Protein AF-C5BWZ6-F1 (afdb_monomer)

Nearest PDB structures (foldseek):
  3g6b-assembly1_B  TM=3.583E-01  e=4.563E+00  Thermotoga maritima
  7sqc-assembly1_1W  TM=2.787E-01  e=1.828E+00  Chlamydomonas reinhardtii
  7sqc-assembly1_1K  TM=3.677E-01  e=9.859E+00  Chlamydomonas reinhardtii

pLDDT: mean 76.61, std 8.56, range [47.41, 87.81]

Foldseek 3Di:
DDLVVLVVLLVLLVVLLVVLLVLAVVPQDCPDPVSVVVVVVVVVLVVVLVVLSCVVSVVSVVVSVVLDDLVVLLVVLVCLCVVPLVVLVVVLCCLVVPCLCVVVPDDDDVSVVVVVCSVVVNVVSCVCNPLPRVLLSVLSVLLSVLSVQLVVLLVVLSVQLSVQSNPDNHSVSNVVSSVVSVVSNVVSVVSSVVSNVVSVVSVVVSVVCCVVPDDPVVD

Sequence (219 aa):
MNIDAVIELIRNVEREIAAARQRVVDGIDLSSPTDIVGGMLIAEALDYLDTLVRQVIDWLEEISIAFGNPADIDRAANGWASGVGGPVSELRTLVESSDLLRGGNWTGEAAEAYGRLIPIQLDAIGDVIDPIALEIYDALSDAWLGVSVFQMGLVATLVALIAGIATSFTIAPLIAAVATAAVALTTAVITLQWELRNAAGTLGTLDAGVRDSWPQFAR

Solvent-accessible surface area (backbone atoms only — not comparable to full-atom values): 11740 Å² total; per-residue (Å²): 133,63,68,67,59,53,54,50,49,52,56,48,43,54,52,46,50,54,50,39,51,48,52,42,58,74,66,58,78,79,85,51,78,73,36,54,61,51,48,52,54,49,50,53,54,49,53,50,44,52,52,52,50,47,54,53,48,56,49,49,55,58,46,65,75,66,59,73,52,48,72,57,37,47,49,49,25,52,45,42,36,59,70,46,34,44,5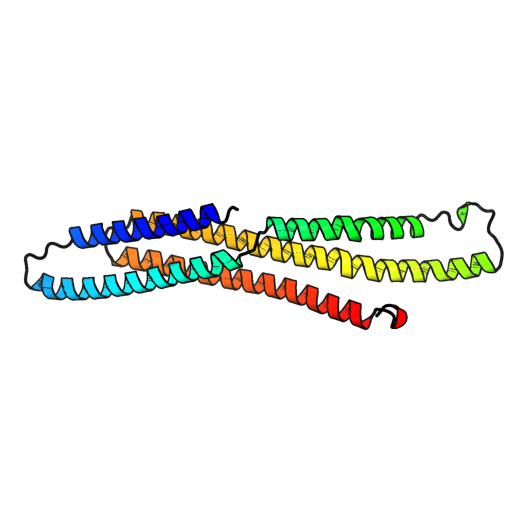8,52,50,49,49,50,45,52,62,71,68,41,57,84,68,67,76,71,74,73,70,60,72,68,46,55,55,48,59,67,45,48,62,56,52,51,49,55,48,46,68,44,45,58,55,56,29,47,48,50,30,50,26,31,48,45,35,26,49,28,49,46,53,35,52,53,51,49,52,53,41,52,54,51,35,45,55,40,37,73,73,32,78,50,67,69,58,37,49,51,34,53,52,50,37,53,52,54,52,51,52,39,48,53,51,29,53,51,34,44,48,50,22,50,48,54,51,50,52,46,53,52,48,52,65,71,70,50,57,79,89,80,107

Mean predicted aligned error: 11.05 Å

Structure (mmCIF, N/CA/C/O backbone):
data_AF-C5BWZ6-F1
#
_entry.id   AF-C5BWZ6-F1
#
loop_
_atom_site.group_PDB
_atom_site.id
_atom_site.type_symbol
_atom_site.label_atom_id
_atom_site.label_alt_id
_atom_site.label_comp_id
_atom_site.label_asym_id
_atom_site.label_entity_id
_atom_site.label_seq_id
_atom_site.pdbx_PDB_ins_code
_atom_site.Cartn_x
_atom_site.Cartn_y
_atom_site.Cartn_z
_atom_site.occupancy
_atom_site.B_iso_or_equiv
_atom_site.auth_seq_id
_atom_site.auth_comp_id
_atom_site.auth_asym_id
_atom_site.auth_atom_id
_atom_site.pdbx_PDB_model_num
ATOM 1 N N . MET A 1 1 ? -7.988 -2.872 -6.488 1.00 65.06 1 MET A N 1
ATOM 2 C CA . MET A 1 1 ? -7.327 -3.092 -7.794 1.00 65.06 1 MET A CA 1
ATOM 3 C C . MET A 1 1 ? -7.023 -4.579 -7.928 1.00 65.06 1 MET A C 1
ATOM 5 O O . MET A 1 1 ? -6.687 -5.170 -6.912 1.00 65.06 1 MET A O 1
ATOM 9 N N . ASN A 1 2 ? -7.211 -5.201 -9.099 1.00 73.81 2 ASN A N 1
ATOM 10 C CA . ASN A 1 2 ? -6.974 -6.644 -9.257 1.00 73.81 2 ASN A CA 1
ATOM 11 C C . ASN A 1 2 ? -5.469 -6.914 -9.461 1.00 73.81 2 ASN A C 1
ATOM 13 O O . ASN A 1 2 ? -4.857 -6.273 -10.315 1.00 73.81 2 ASN A O 1
ATOM 17 N N . ILE A 1 3 ? -4.896 -7.852 -8.699 1.00 73.44 3 ILE A N 1
ATOM 18 C CA . ILE A 1 3 ? -3.516 -8.348 -8.855 1.00 73.44 3 ILE A CA 1
ATOM 19 C C . ILE A 1 3 ? -3.242 -8.764 -10.305 1.00 73.44 3 ILE A C 1
ATOM 21 O O . ILE A 1 3 ? -2.174 -8.460 -10.833 1.00 73.44 3 ILE A O 1
ATOM 25 N N . ASP A 1 4 ? -4.233 -9.344 -10.984 1.00 80.56 4 ASP A N 1
ATOM 26 C CA . ASP A 1 4 ? -4.106 -9.750 -12.387 1.00 80.56 4 ASP A CA 1
ATOM 27 C C . ASP A 1 4 ? -3.727 -8.578 -13.306 1.00 80.56 4 ASP A C 1
ATOM 29 O O . ASP A 1 4 ? -2.912 -8.740 -14.211 1.00 80.56 4 ASP A O 1
ATOM 33 N N . ALA A 1 5 ? -4.259 -7.379 -13.043 1.00 82.19 5 ALA A N 1
ATOM 34 C CA . ALA A 1 5 ? -3.967 -6.189 -13.841 1.00 82.19 5 ALA A CA 1
ATOM 35 C C . ALA A 1 5 ? -2.532 -5.682 -13.621 1.00 82.19 5 ALA A C 1
ATOM 37 O O . ALA A 1 5 ? -1.898 -5.182 -14.548 1.00 82.19 5 ALA A O 1
ATOM 38 N N . VAL A 1 6 ? -1.999 -5.826 -12.402 1.00 76.62 6 VAL A N 1
ATOM 39 C CA . VAL A 1 6 ? -0.600 -5.486 -12.098 1.00 76.62 6 VAL A CA 1
ATOM 40 C C . VAL A 1 6 ? 0.338 -6.481 -12.773 1.00 76.62 6 VAL A C 1
ATOM 42 O O . VAL A 1 6 ? 1.296 -6.065 -13.417 1.00 76.62 6 VAL A O 1
ATOM 45 N N . ILE A 1 7 ? 0.031 -7.779 -12.703 1.00 81.38 7 ILE A N 1
ATOM 46 C CA . ILE A 1 7 ? 0.795 -8.828 -13.394 1.00 81.38 7 ILE A CA 1
ATOM 47 C C . ILE A 1 7 ? 0.780 -8.597 -14.910 1.00 81.38 7 ILE A C 1
ATOM 49 O O . ILE A 1 7 ? 1.807 -8.731 -15.574 1.00 81.38 7 ILE A O 1
ATOM 53 N N . GLU A 1 8 ? -0.364 -8.216 -15.476 1.00 86.81 8 GLU A N 1
ATOM 54 C CA . GLU A 1 8 ? -0.461 -7.868 -16.893 1.00 86.81 8 GLU A CA 1
ATOM 55 C C . GLU A 1 8 ? 0.408 -6.651 -17.246 1.00 86.81 8 GLU A C 1
ATOM 57 O O . GLU A 1 8 ? 1.122 -6.681 -18.248 1.00 86.81 8 GLU A O 1
ATOM 62 N N . LEU A 1 9 ? 0.425 -5.609 -16.406 1.00 84.00 9 LEU A N 1
ATOM 63 C CA . LEU A 1 9 ? 1.309 -4.454 -16.591 1.00 84.00 9 LEU A CA 1
ATOM 64 C C . LEU A 1 9 ? 2.793 -4.831 -16.515 1.00 84.00 9 LEU A C 1
ATOM 66 O O . LEU A 1 9 ? 3.564 -4.358 -17.347 1.00 84.00 9 LEU A O 1
ATOM 70 N N . ILE A 1 10 ? 3.190 -5.695 -15.578 1.00 81.38 10 ILE A N 1
ATOM 71 C CA . ILE A 1 10 ? 4.570 -6.199 -15.468 1.00 81.38 10 ILE A CA 1
ATOM 72 C C . ILE A 1 10 ? 4.971 -6.914 -16.763 1.00 81.38 10 ILE A C 1
ATOM 74 O O . ILE A 1 10 ? 5.983 -6.578 -17.376 1.00 81.38 10 ILE A O 1
ATOM 78 N N . ARG A 1 11 ? 4.119 -7.817 -17.259 1.00 86.19 11 ARG A N 1
ATOM 79 C CA . ARG A 1 11 ? 4.341 -8.510 -18.539 1.00 86.19 11 ARG A CA 1
ATOM 80 C C . ARG A 1 11 ? 4.377 -7.550 -19.730 1.00 86.19 11 ARG A C 1
ATOM 82 O O . ARG A 1 11 ? 5.049 -7.816 -20.725 1.00 86.19 11 ARG A O 1
ATOM 89 N N . ASN A 1 12 ? 3.642 -6.441 -19.679 1.00 86.38 12 ASN A N 1
ATOM 90 C CA . ASN A 1 12 ? 3.706 -5.406 -20.714 1.00 86.38 12 ASN A CA 1
ATOM 91 C C . ASN A 1 12 ? 5.046 -4.669 -20.678 1.00 86.38 12 ASN A C 1
ATOM 93 O O . ASN A 1 12 ? 5.643 -4.469 -21.733 1.00 86.38 12 ASN A O 1
ATOM 97 N N . VAL A 1 13 ? 5.537 -4.322 -19.485 1.00 81.56 13 VAL A N 1
ATOM 98 C CA . VAL A 1 13 ? 6.866 -3.724 -19.296 1.00 81.56 13 VAL A CA 1
ATOM 99 C C . VAL A 1 13 ? 7.948 -4.641 -19.868 1.00 81.56 13 VAL A C 1
ATOM 101 O O . VAL A 1 13 ? 8.751 -4.184 -20.676 1.00 81.56 13 VAL A O 1
ATOM 104 N N . GLU A 1 14 ? 7.928 -5.938 -19.547 1.00 83.50 14 GLU A N 1
ATOM 105 C CA . GLU A 1 14 ? 8.866 -6.925 -20.106 1.00 83.50 14 GLU A CA 1
ATOM 106 C C . GLU A 1 14 ? 8.878 -6.931 -21.637 1.00 83.50 14 GLU A C 1
ATOM 108 O O . GLU A 1 14 ? 9.939 -6.873 -22.266 1.00 83.50 14 GLU A O 1
ATOM 113 N N . ARG A 1 15 ? 7.688 -6.973 -22.249 1.00 87.69 15 ARG A N 1
ATOM 114 C CA . ARG A 1 15 ? 7.544 -6.980 -23.709 1.00 87.69 15 ARG A CA 1
ATOM 115 C C . ARG A 1 15 ? 8.085 -5.705 -24.346 1.00 87.69 15 ARG A C 1
ATOM 117 O O . ARG A 1 15 ? 8.783 -5.785 -25.356 1.00 87.69 15 ARG A O 1
ATOM 124 N N . GLU A 1 16 ? 7.793 -4.547 -23.766 1.00 84.06 16 GLU A N 1
ATOM 125 C CA . GLU A 1 16 ? 8.255 -3.256 -24.282 1.00 84.06 16 GLU A CA 1
ATOM 126 C C . GLU A 1 16 ? 9.767 -3.084 -24.144 1.00 84.06 16 GLU A C 1
ATOM 128 O O . GLU A 1 16 ? 10.414 -2.574 -25.059 1.00 84.06 16 GLU A O 1
ATOM 133 N N . ILE A 1 17 ? 10.359 -3.572 -23.052 1.00 77.62 17 ILE A N 1
ATOM 134 C CA . ILE A 1 17 ? 11.815 -3.575 -22.870 1.00 77.62 17 ILE A CA 1
ATOM 135 C C . ILE A 1 17 ? 12.475 -4.479 -23.908 1.00 77.62 17 ILE A C 1
ATOM 137 O O . ILE A 1 17 ? 13.429 -4.059 -24.563 1.00 77.62 17 ILE A O 1
ATOM 141 N N . ALA A 1 18 ? 11.950 -5.689 -24.114 1.00 83.44 18 ALA A N 1
ATOM 142 C CA . ALA A 1 18 ? 12.461 -6.599 -25.134 1.00 83.44 18 ALA A CA 1
ATOM 143 C C . ALA A 1 18 ? 12.370 -5.980 -26.543 1.00 83.44 18 ALA A C 1
ATOM 145 O O . ALA A 1 18 ? 13.319 -6.066 -27.326 1.00 83.44 18 ALA A O 1
ATOM 146 N N . ALA A 1 19 ? 11.267 -5.291 -26.850 1.00 83.56 19 ALA A N 1
ATOM 147 C CA . ALA A 1 19 ? 11.096 -4.578 -28.112 1.00 83.56 19 ALA A CA 1
ATOM 148 C C . ALA A 1 19 ? 12.049 -3.376 -28.245 1.00 83.56 19 ALA A C 1
ATOM 150 O O . ALA A 1 19 ? 12.607 -3.144 -29.317 1.00 83.56 19 ALA A O 1
ATOM 151 N N . ALA A 1 20 ? 12.262 -2.601 -27.179 1.00 76.38 20 ALA A N 1
ATOM 152 C CA . ALA A 1 20 ? 13.216 -1.492 -27.167 1.00 76.38 20 ALA A CA 1
ATOM 153 C C . ALA A 1 20 ? 14.659 -1.976 -27.344 1.00 76.38 20 ALA A C 1
ATOM 155 O O . ALA A 1 20 ? 15.412 -1.387 -28.117 1.00 76.38 20 ALA A O 1
ATOM 156 N N . ARG A 1 21 ? 15.022 -3.096 -26.711 1.00 75.88 21 ARG A N 1
ATOM 157 C CA . ARG A 1 21 ? 16.306 -3.772 -26.916 1.00 75.88 21 ARG A CA 1
ATOM 158 C C . ARG A 1 21 ? 16.499 -4.154 -28.377 1.00 75.88 21 ARG A C 1
ATOM 160 O O . ARG A 1 21 ? 17.541 -3.842 -28.942 1.00 75.88 21 ARG A O 1
ATOM 167 N N . GLN A 1 22 ? 15.498 -4.774 -29.002 1.00 82.00 22 GLN A N 1
ATOM 168 C CA . GLN A 1 22 ? 15.590 -5.147 -30.414 1.00 82.00 22 GLN A CA 1
ATOM 169 C C . GLN A 1 22 ? 15.765 -3.915 -31.313 1.00 82.00 22 GLN A C 1
ATOM 171 O O . GLN A 1 22 ? 16.641 -3.915 -32.167 1.00 82.00 22 GLN A O 1
ATOM 176 N N . ARG A 1 23 ? 15.022 -2.829 -31.055 1.00 78.69 23 ARG A N 1
ATOM 177 C CA . ARG A 1 23 ? 15.174 -1.552 -31.778 1.00 78.69 23 ARG A CA 1
ATOM 178 C C . ARG A 1 23 ? 16.585 -0.975 -31.666 1.00 78.69 23 ARG A C 1
ATOM 180 O O . ARG A 1 23 ? 17.115 -0.468 -32.649 1.00 78.69 23 ARG A O 1
ATOM 187 N N . VAL A 1 24 ? 17.185 -1.047 -30.480 1.00 71.25 24 VAL A N 1
ATOM 188 C CA . VAL A 1 24 ? 18.572 -0.623 -30.261 1.00 71.25 24 VAL A CA 1
ATOM 189 C C . VAL A 1 24 ? 19.532 -1.502 -31.054 1.00 71.25 24 VAL A C 1
ATOM 191 O O . VAL A 1 24 ? 20.397 -0.964 -31.731 1.00 71.25 24 VAL A O 1
ATOM 194 N N . VAL A 1 25 ? 19.385 -2.828 -30.983 1.00 75.62 25 VAL A N 1
ATOM 195 C CA . VAL A 1 25 ? 20.267 -3.776 -31.681 1.00 75.62 25 VAL A CA 1
ATOM 196 C C . VAL A 1 25 ? 20.181 -3.596 -33.197 1.00 75.62 25 VAL A C 1
ATOM 198 O O . VAL A 1 25 ? 21.214 -3.500 -33.852 1.00 75.62 25 VAL A O 1
ATOM 201 N N . ASP A 1 26 ? 18.971 -3.482 -33.743 1.00 78.31 26 ASP A N 1
ATOM 202 C CA . ASP A 1 26 ? 18.735 -3.290 -35.179 1.00 78.31 26 ASP A CA 1
ATOM 203 C C . ASP A 1 26 ? 19.241 -1.926 -35.682 1.00 78.31 26 ASP A C 1
ATOM 205 O O . ASP A 1 26 ? 19.548 -1.770 -36.863 1.00 78.31 26 ASP A O 1
ATOM 209 N N . GLY A 1 27 ? 19.331 -0.929 -34.795 1.00 69.81 27 GLY A N 1
ATOM 210 C CA . GLY A 1 27 ? 19.842 0.406 -35.107 1.00 69.81 27 GLY A CA 1
ATOM 211 C C . GLY A 1 27 ? 21.370 0.509 -35.176 1.00 69.81 27 GLY A C 1
ATOM 212 O O . GLY A 1 27 ? 21.878 1.567 -35.550 1.00 69.81 27 GLY A O 1
ATOM 213 N N . ILE A 1 28 ? 22.110 -0.544 -34.812 1.00 68.25 28 ILE A N 1
ATOM 214 C CA . ILE A 1 28 ? 23.578 -0.551 -34.823 1.00 68.25 28 ILE A CA 1
ATOM 215 C C . ILE A 1 28 ? 24.064 -1.101 -36.165 1.00 68.25 28 ILE A C 1
ATOM 217 O O . ILE A 1 28 ? 23.997 -2.301 -36.427 1.00 68.25 28 ILE A O 1
ATOM 221 N N . ASP A 1 29 ? 24.604 -0.224 -37.007 1.00 64.25 29 ASP A N 1
ATOM 222 C CA . ASP A 1 29 ? 25.283 -0.610 -38.245 1.00 64.25 29 ASP A CA 1
ATOM 223 C C . ASP A 1 29 ? 26.757 -0.943 -37.939 1.00 64.25 29 ASP A C 1
ATOM 225 O O . ASP A 1 29 ? 27.562 -0.055 -37.672 1.00 64.25 29 ASP A O 1
ATOM 229 N N . LEU A 1 30 ? 27.108 -2.235 -37.910 1.00 59.66 30 LEU A N 1
ATOM 230 C CA . LEU A 1 30 ? 28.444 -2.746 -37.547 1.00 59.66 30 LEU A CA 1
ATOM 231 C C . LEU A 1 30 ? 29.408 -2.790 -38.750 1.00 59.66 30 LEU A C 1
ATOM 233 O O . LEU A 1 30 ? 30.046 -3.815 -39.008 1.00 59.66 30 LEU A O 1
ATOM 237 N N . SER A 1 31 ? 29.499 -1.714 -39.531 1.00 62.50 31 SER A N 1
ATOM 238 C CA . SER A 1 31 ? 30.267 -1.709 -40.786 1.00 62.50 31 SER A CA 1
ATOM 239 C C . SER A 1 31 ? 31.705 -1.170 -40.671 1.00 62.50 31 SER A C 1
ATOM 241 O O . SER A 1 31 ? 32.470 -1.286 -41.633 1.00 62.50 31 SER A O 1
ATOM 243 N N . SER A 1 32 ? 32.136 -0.652 -39.512 1.00 52.16 32 SER A N 1
ATOM 244 C CA . SER A 1 32 ? 33.474 -0.075 -39.294 1.00 52.16 32 SER A CA 1
ATOM 245 C C . SER A 1 32 ? 34.198 -0.566 -38.017 1.00 52.16 32 SER A C 1
ATOM 247 O O . SER A 1 32 ? 33.572 -0.990 -37.048 1.00 52.16 32 SER A O 1
ATOM 249 N N . PRO A 1 33 ? 35.545 -0.480 -37.943 1.00 50.38 33 PRO A N 1
ATOM 250 C CA . PRO A 1 33 ? 36.321 -0.883 -36.758 1.00 50.38 33 PRO A CA 1
ATOM 251 C C . PRO A 1 33 ? 36.041 -0.060 -35.490 1.00 50.38 33 PRO A C 1
ATOM 253 O O . PRO A 1 33 ? 36.196 -0.570 -34.381 1.00 50.38 33 PRO A O 1
ATOM 256 N N . THR A 1 34 ? 35.619 1.201 -35.629 1.00 54.81 34 THR A N 1
ATOM 257 C CA . THR A 1 34 ? 35.119 2.022 -34.512 1.00 54.81 34 THR A CA 1
ATOM 258 C C . THR A 1 34 ? 33.825 1.458 -33.917 1.00 54.81 34 THR A C 1
ATOM 260 O O . THR A 1 34 ? 33.576 1.645 -32.725 1.00 54.81 34 THR A O 1
ATOM 263 N N . ASP A 1 35 ? 33.081 0.657 -34.685 1.00 58.16 35 ASP A N 1
ATOM 264 C CA . ASP A 1 35 ? 31.870 -0.029 -34.228 1.00 58.16 35 ASP A CA 1
ATOM 265 C C . ASP A 1 35 ? 32.182 -1.279 -33.396 1.00 58.16 35 ASP A C 1
ATOM 267 O O . ASP A 1 35 ? 31.308 -1.771 -32.693 1.00 58.16 35 ASP A O 1
ATOM 271 N N . ILE A 1 36 ? 33.432 -1.768 -33.379 1.00 57.69 36 ILE A N 1
ATOM 272 C CA . ILE A 1 36 ? 33.849 -2.87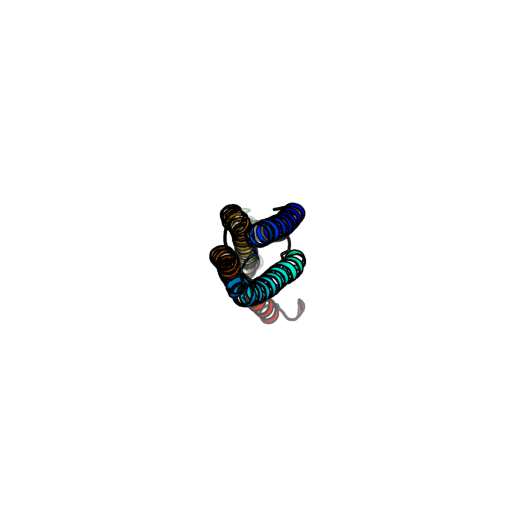3 -32.494 1.00 57.69 36 ILE A CA 1
ATOM 273 C C . ILE A 1 36 ? 33.919 -2.390 -31.039 1.00 57.69 36 ILE A C 1
ATOM 275 O O . ILE A 1 36 ? 33.391 -3.040 -30.138 1.00 57.69 36 ILE A O 1
ATOM 279 N N . VAL A 1 37 ? 34.538 -1.226 -30.801 1.00 60.22 37 VAL A N 1
ATOM 280 C CA . VAL A 1 37 ? 34.590 -0.610 -29.462 1.00 60.22 37 VAL A CA 1
ATOM 281 C C . VAL A 1 37 ? 33.202 -0.103 -29.056 1.00 60.22 37 VAL A C 1
ATOM 283 O O . VAL A 1 37 ? 32.788 -0.306 -27.916 1.00 60.22 37 VAL A O 1
ATOM 286 N N . GLY A 1 38 ? 32.452 0.484 -29.998 1.00 64.62 38 GLY A N 1
ATOM 287 C CA . GLY A 1 38 ? 31.052 0.861 -29.786 1.00 64.62 38 GLY A CA 1
ATOM 288 C C . GLY A 1 38 ? 30.165 -0.337 -29.434 1.00 64.62 38 GLY A C 1
ATOM 289 O O . GLY A 1 38 ? 29.409 -0.278 -28.470 1.00 64.62 38 GLY A O 1
ATOM 290 N N . GLY A 1 39 ? 30.316 -1.456 -30.142 1.00 66.88 39 GLY A N 1
ATOM 291 C CA . GLY A 1 39 ? 29.583 -2.695 -29.892 1.00 66.88 39 GLY A CA 1
ATOM 292 C C . GLY A 1 39 ? 29.876 -3.301 -28.519 1.00 66.88 39 GLY A C 1
ATOM 293 O O . GLY A 1 39 ? 28.960 -3.805 -27.875 1.00 66.88 39 GLY A O 1
ATOM 294 N N . MET A 1 40 ? 31.116 -3.195 -28.028 1.00 71.12 40 MET A N 1
ATOM 295 C CA . MET A 1 40 ? 31.488 -3.675 -26.692 1.00 71.12 40 MET A CA 1
ATOM 296 C C . MET A 1 40 ? 30.837 -2.839 -25.577 1.00 71.12 40 MET A C 1
ATOM 298 O O . MET A 1 40 ? 30.263 -3.405 -24.650 1.00 71.12 40 MET A O 1
ATOM 302 N N . LEU A 1 41 ? 30.843 -1.507 -25.706 1.00 71.94 41 LEU A N 1
ATOM 303 C CA . LEU A 1 41 ? 30.165 -0.605 -24.761 1.00 71.94 41 LEU A CA 1
ATOM 304 C C . LEU A 1 41 ? 28.642 -0.775 -24.787 1.00 71.94 41 LEU A C 1
ATOM 306 O O . LEU A 1 41 ? 27.983 -0.694 -23.754 1.00 71.94 41 LEU A O 1
ATOM 310 N N . ILE A 1 42 ? 28.072 -1.024 -25.966 1.00 71.94 42 ILE A N 1
ATOM 311 C CA . ILE A 1 42 ? 26.642 -1.298 -26.113 1.00 71.94 42 ILE A CA 1
ATOM 312 C C . ILE A 1 42 ? 26.278 -2.634 -25.465 1.00 71.94 42 ILE A C 1
ATOM 314 O O . ILE A 1 42 ? 25.272 -2.703 -24.765 1.00 71.94 42 ILE A O 1
ATOM 318 N N . ALA A 1 43 ? 27.091 -3.675 -25.646 1.00 75.75 43 ALA A N 1
ATOM 319 C CA . ALA A 1 43 ? 26.869 -4.960 -24.993 1.00 75.75 43 ALA A CA 1
ATOM 320 C C . ALA A 1 43 ? 26.882 -4.828 -23.461 1.00 75.75 43 ALA A C 1
ATOM 322 O O . ALA A 1 43 ? 25.979 -5.341 -22.808 1.00 75.75 43 ALA A O 1
ATOM 323 N N . GLU A 1 44 ? 27.841 -4.087 -22.899 1.00 80.62 44 GLU A N 1
ATOM 324 C CA . GLU A 1 44 ? 27.907 -3.816 -21.456 1.00 80.62 44 GLU A CA 1
ATOM 325 C C . GLU A 1 44 ? 26.696 -3.007 -20.964 1.00 80.62 44 GLU A C 1
ATOM 327 O O . GLU A 1 44 ? 26.094 -3.329 -19.941 1.00 80.62 44 GLU A O 1
ATOM 332 N N . ALA A 1 45 ? 26.272 -1.992 -21.720 1.00 71.75 45 ALA A N 1
ATOM 333 C CA . ALA A 1 45 ? 25.102 -1.194 -21.368 1.00 71.75 45 ALA A CA 1
ATOM 334 C C . ALA A 1 45 ? 23.785 -1.991 -21.452 1.00 71.75 45 ALA A C 1
ATOM 336 O O . ALA A 1 45 ? 22.878 -1.767 -20.650 1.00 71.75 45 ALA A O 1
ATOM 337 N N . LEU A 1 46 ? 23.677 -2.927 -22.400 1.00 76.25 46 LEU A N 1
ATOM 338 C CA . LEU A 1 46 ? 22.542 -3.844 -22.508 1.00 76.25 46 LEU A CA 1
ATOM 339 C C . LEU A 1 46 ? 22.534 -4.881 -21.379 1.00 76.25 46 LEU A C 1
ATOM 341 O O . LEU A 1 46 ? 21.467 -5.169 -20.852 1.00 76.25 46 LEU A O 1
ATOM 345 N N . ASP A 1 47 ? 23.694 -5.395 -20.968 1.00 83.06 47 ASP A N 1
ATOM 346 C CA . ASP A 1 47 ? 23.804 -6.317 -19.829 1.00 83.06 47 ASP A CA 1
ATOM 347 C C . ASP A 1 47 ? 23.437 -5.629 -18.502 1.00 83.06 47 ASP A C 1
ATOM 349 O O . ASP A 1 47 ? 22.691 -6.166 -17.675 1.00 83.06 47 ASP A O 1
ATOM 353 N N . TYR A 1 48 ? 23.876 -4.378 -18.332 1.00 77.44 48 TYR A N 1
ATOM 354 C CA . TYR A 1 48 ? 23.469 -3.544 -17.204 1.00 77.44 48 TYR A CA 1
ATOM 355 C C . TYR A 1 48 ? 21.958 -3.281 -17.198 1.00 77.44 48 TYR A C 1
ATOM 357 O O . TYR A 1 48 ? 21.310 -3.397 -16.155 1.00 77.44 48 TYR A O 1
ATOM 365 N N . LEU A 1 49 ? 21.378 -2.967 -18.361 1.00 75.75 49 LEU A N 1
ATOM 366 C CA . LEU A 1 49 ? 19.936 -2.800 -18.507 1.00 75.75 49 LEU A CA 1
ATOM 367 C C . LEU A 1 49 ? 19.188 -4.092 -18.152 1.00 75.75 49 LEU A C 1
ATOM 369 O O . LEU A 1 49 ? 18.252 -4.037 -17.360 1.00 75.75 49 LEU A O 1
ATOM 373 N N . ASP A 1 50 ? 19.609 -5.242 -18.682 1.00 80.06 50 ASP A N 1
ATOM 374 C CA . ASP A 1 50 ? 18.992 -6.540 -18.389 1.00 80.06 50 ASP A CA 1
ATOM 375 C C . ASP A 1 50 ? 19.040 -6.845 -16.885 1.00 80.06 50 ASP A C 1
ATOM 377 O O . ASP A 1 50 ? 18.060 -7.324 -16.311 1.00 80.06 50 ASP A O 1
ATOM 381 N N . THR A 1 51 ? 20.148 -6.505 -16.225 1.00 83.00 51 THR A N 1
ATOM 382 C CA . THR A 1 51 ? 20.296 -6.644 -14.772 1.00 83.00 51 THR A CA 1
ATOM 383 C C . THR A 1 51 ? 19.301 -5.766 -14.013 1.00 83.00 51 THR A C 1
ATOM 385 O O . THR A 1 51 ? 18.614 -6.259 -13.119 1.00 83.00 51 THR A O 1
ATOM 388 N N . LEU A 1 52 ? 19.182 -4.482 -14.369 1.00 75.38 52 LEU A N 1
ATOM 389 C CA . LEU A 1 52 ? 18.231 -3.568 -13.727 1.00 75.38 52 LEU A CA 1
ATOM 390 C C . LEU A 1 52 ? 16.783 -4.010 -13.926 1.00 75.38 52 LEU A C 1
ATOM 392 O O . LEU A 1 52 ? 15.982 -3.967 -12.996 1.00 75.38 52 LEU A O 1
ATOM 396 N N . VAL A 1 53 ? 16.449 -4.435 -15.139 1.00 76.19 53 VAL A N 1
ATOM 397 C CA . VAL A 1 53 ? 15.095 -4.847 -15.499 1.00 76.19 53 VAL A CA 1
ATOM 398 C C . VAL A 1 53 ? 14.694 -6.094 -14.729 1.00 76.19 53 VAL A C 1
ATOM 400 O O . VAL A 1 53 ? 13.619 -6.108 -14.138 1.00 76.19 53 VAL A O 1
ATOM 403 N N . ARG A 1 54 ? 15.579 -7.094 -14.653 1.00 82.69 54 ARG A N 1
ATOM 404 C CA . ARG A 1 54 ? 15.355 -8.285 -13.825 1.00 82.69 54 ARG A CA 1
ATOM 405 C C . ARG A 1 54 ? 15.179 -7.926 -12.360 1.00 82.69 54 ARG A C 1
ATOM 407 O O . ARG A 1 54 ? 14.205 -8.353 -11.769 1.00 82.69 54 ARG A O 1
ATOM 414 N N . GLN A 1 55 ? 16.046 -7.081 -11.800 1.00 80.00 55 GLN A N 1
ATOM 415 C CA . GLN A 1 55 ? 15.908 -6.651 -10.405 1.00 80.00 55 GLN A CA 1
ATOM 416 C C . GLN A 1 55 ? 14.560 -5.979 -10.136 1.00 80.00 55 GLN A C 1
ATOM 418 O O . GLN A 1 55 ? 13.938 -6.255 -9.116 1.00 80.00 55 GLN A O 1
ATOM 423 N N . VAL A 1 56 ? 14.096 -5.113 -11.042 1.00 73.56 56 VAL A N 1
ATOM 424 C CA . VAL A 1 56 ? 12.786 -4.466 -10.909 1.00 73.56 56 VAL A CA 1
ATOM 425 C C . VAL A 1 56 ? 11.658 -5.491 -11.028 1.00 73.56 56 VAL A C 1
ATOM 427 O O . VAL A 1 56 ? 10.733 -5.437 -10.229 1.00 73.56 56 VAL A O 1
ATOM 430 N N . ILE A 1 57 ? 11.718 -6.422 -11.982 1.00 77.75 57 ILE A N 1
ATOM 431 C CA . ILE A 1 57 ? 10.678 -7.445 -12.171 1.00 77.75 57 ILE A CA 1
ATOM 432 C C . ILE A 1 57 ? 10.632 -8.413 -10.992 1.00 77.75 57 ILE A C 1
ATOM 434 O O . ILE A 1 57 ? 9.564 -8.578 -10.419 1.00 77.75 57 ILE A O 1
ATOM 438 N N . ASP A 1 58 ? 11.765 -8.987 -10.591 1.00 83.12 58 ASP A N 1
ATOM 439 C CA . ASP A 1 58 ? 11.859 -9.921 -9.463 1.00 83.12 58 ASP A CA 1
ATOM 440 C C . ASP A 1 58 ? 11.295 -9.273 -8.191 1.00 83.12 58 ASP A C 1
ATOM 442 O O . ASP A 1 58 ? 10.507 -9.868 -7.456 1.00 83.12 58 ASP A O 1
ATOM 446 N N . TRP A 1 59 ? 11.639 -8.003 -7.969 1.00 79.69 59 TRP A N 1
ATOM 447 C CA . TRP A 1 59 ? 11.103 -7.212 -6.869 1.00 79.69 59 TRP A CA 1
ATOM 448 C C . TRP A 1 59 ? 9.595 -6.968 -7.005 1.00 79.69 59 TRP A C 1
ATOM 450 O O . TRP A 1 59 ? 8.855 -7.082 -6.030 1.00 79.69 59 TRP A O 1
ATOM 460 N N . LEU A 1 60 ? 9.105 -6.649 -8.205 1.00 74.62 60 LEU A N 1
ATOM 461 C CA . LEU A 1 60 ? 7.676 -6.469 -8.452 1.00 74.62 60 LEU A CA 1
ATOM 462 C C . LEU A 1 60 ? 6.896 -7.765 -8.224 1.00 74.62 60 LEU A C 1
ATOM 464 O O . LEU A 1 60 ? 5.809 -7.709 -7.655 1.00 74.62 60 LEU A O 1
ATOM 468 N N . GLU A 1 61 ? 7.439 -8.912 -8.625 1.00 78.50 61 GLU A N 1
ATOM 469 C CA . GLU A 1 61 ? 6.853 -10.225 -8.373 1.00 78.50 61 GLU A CA 1
ATOM 470 C C . GLU A 1 61 ? 6.816 -10.535 -6.874 1.00 78.50 61 GLU A C 1
ATOM 472 O O . GLU A 1 61 ? 5.751 -10.884 -6.357 1.00 78.50 61 GLU A O 1
ATOM 477 N N . GLU A 1 62 ? 7.924 -10.321 -6.158 1.00 77.50 62 GLU A N 1
ATOM 478 C CA . GLU A 1 62 ? 8.010 -10.529 -4.709 1.00 77.50 62 GLU A CA 1
ATOM 479 C C . GLU A 1 62 ? 6.966 -9.692 -3.962 1.00 77.50 62 GLU A C 1
ATOM 481 O O . GLU A 1 62 ? 6.203 -10.215 -3.142 1.00 77.50 62 GLU A O 1
ATOM 486 N N . ILE A 1 63 ? 6.867 -8.397 -4.277 1.00 71.38 63 ILE A N 1
ATOM 487 C CA . ILE A 1 63 ? 5.918 -7.530 -3.579 1.00 71.38 63 ILE A CA 1
ATOM 488 C C . ILE A 1 63 ? 4.480 -7.745 -4.082 1.00 71.38 63 ILE A C 1
ATOM 490 O O . ILE A 1 63 ? 3.543 -7.608 -3.296 1.00 71.38 63 ILE A O 1
ATOM 494 N N . SER A 1 64 ? 4.264 -8.182 -5.333 1.00 69.44 64 SER A N 1
ATOM 495 C CA . SER A 1 64 ? 2.916 -8.476 -5.855 1.00 69.44 64 SER A CA 1
ATOM 496 C C . SER A 1 64 ? 2.143 -9.484 -5.002 1.00 69.44 64 SER A C 1
ATOM 498 O O . SER A 1 64 ? 0.933 -9.349 -4.819 1.00 69.44 64 SER A O 1
ATOM 500 N N . ILE A 1 65 ? 2.862 -10.444 -4.419 1.00 68.25 65 ILE A N 1
ATOM 501 C CA . ILE A 1 65 ? 2.324 -11.473 -3.527 1.00 68.25 65 ILE A CA 1
ATOM 502 C C . ILE A 1 65 ? 2.054 -10.901 -2.123 1.00 68.25 65 ILE A C 1
ATOM 504 O O . ILE A 1 65 ? 1.145 -11.353 -1.427 1.00 68.25 65 ILE A O 1
ATOM 5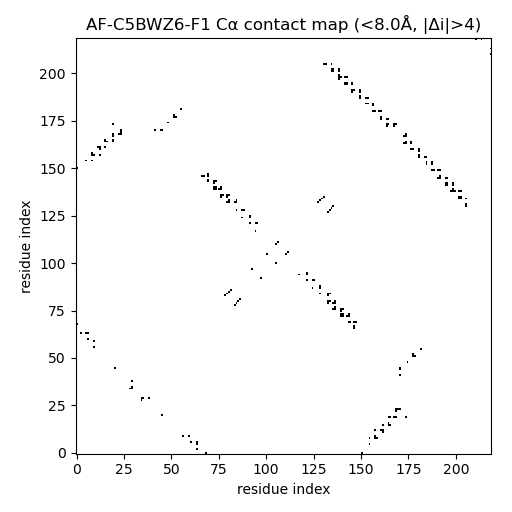08 N N . ALA A 1 66 ? 2.812 -9.883 -1.713 1.00 66.56 66 ALA A N 1
ATOM 509 C CA . ALA A 1 66 ? 2.764 -9.290 -0.381 1.00 66.56 66 ALA A CA 1
ATOM 510 C C . ALA A 1 66 ? 1.785 -8.107 -0.238 1.00 66.56 66 ALA A C 1
ATOM 512 O O . ALA A 1 66 ? 1.524 -7.688 0.889 1.00 66.56 66 ALA A O 1
ATOM 513 N N . PHE A 1 67 ? 1.222 -7.564 -1.330 1.00 66.75 67 PHE A N 1
ATOM 514 C CA . PHE A 1 67 ? 0.434 -6.317 -1.289 1.00 66.75 67 PHE A CA 1
ATOM 515 C C . PHE A 1 67 ? -0.842 -6.354 -0.453 1.00 66.75 67 PHE A C 1
ATOM 517 O O . PHE A 1 67 ? -1.422 -5.298 -0.186 1.00 66.75 67 PHE A O 1
ATOM 524 N N . GLY A 1 68 ? -1.298 -7.542 -0.055 1.00 68.50 68 GLY A N 1
ATOM 525 C CA . GLY A 1 68 ? -2.624 -7.703 0.514 1.00 68.50 68 GLY A CA 1
ATOM 526 C C . GLY A 1 68 ? -3.695 -7.147 -0.429 1.00 68.50 68 GLY A C 1
ATOM 527 O O . GLY A 1 68 ? -3.460 -6.815 -1.594 1.00 68.50 68 GLY A O 1
ATOM 528 N N . ASN A 1 69 ? -4.912 -7.040 0.076 1.00 78.00 69 ASN A N 1
ATOM 529 C CA . ASN A 1 69 ? -6.019 -6.489 -0.683 1.00 78.00 69 ASN A CA 1
ATOM 530 C C . ASN A 1 69 ? -6.620 -5.343 0.129 1.00 78.00 69 ASN A C 1
ATOM 532 O O . ASN A 1 69 ? -7.174 -5.607 1.199 1.00 78.00 69 ASN A O 1
ATOM 536 N N . PRO A 1 70 ? -6.558 -4.086 -0.352 1.00 78.50 70 PRO A N 1
ATOM 537 C CA . PRO A 1 70 ? -7.176 -2.973 0.355 1.00 78.50 70 PRO A CA 1
ATOM 538 C C . PRO A 1 70 ? -8.654 -3.248 0.651 1.00 78.50 70 PRO A C 1
ATOM 540 O O . PRO A 1 70 ? -9.136 -2.907 1.719 1.00 78.50 70 PRO A O 1
ATOM 543 N N . ALA A 1 71 ? -9.371 -3.953 -0.229 1.00 80.06 71 ALA A N 1
ATOM 544 C CA . ALA A 1 71 ? -10.768 -4.295 0.025 1.00 80.06 71 ALA A CA 1
ATOM 545 C C . ALA A 1 71 ? -10.959 -5.286 1.188 1.00 80.06 71 ALA A C 1
ATOM 547 O O . ALA A 1 71 ? -12.044 -5.337 1.758 1.00 80.06 71 ALA A O 1
ATOM 548 N N . ASP A 1 72 ? -9.959 -6.110 1.516 1.00 83.81 72 ASP A N 1
ATOM 549 C CA . ASP A 1 72 ? -9.986 -6.953 2.718 1.00 83.81 72 ASP A CA 1
ATOM 550 C C . ASP A 1 72 ? -9.701 -6.121 3.980 1.00 83.81 72 ASP A C 1
ATOM 552 O O . ASP A 1 72 ? -10.387 -6.307 4.982 1.00 83.81 72 ASP A O 1
ATOM 556 N N . ILE A 1 73 ? -8.765 -5.162 3.918 1.00 83.12 73 ILE A N 1
ATOM 557 C CA . ILE A 1 73 ? -8.459 -4.246 5.035 1.00 83.12 73 ILE A CA 1
ATOM 558 C C . ILE A 1 73 ? -9.660 -3.343 5.340 1.00 83.12 73 ILE A C 1
ATOM 560 O O . ILE A 1 73 ? -10.075 -3.245 6.489 1.00 83.12 73 ILE A O 1
ATOM 564 N N . ASP A 1 74 ? -10.275 -2.755 4.314 1.00 83.50 74 ASP A N 1
ATOM 565 C CA . ASP A 1 74 ? -11.482 -1.933 4.448 1.00 83.50 74 ASP A CA 1
ATOM 566 C C . ASP A 1 74 ? -12.664 -2.749 4.991 1.00 83.50 74 ASP A C 1
ATOM 568 O O . ASP A 1 74 ? -13.371 -2.313 5.898 1.00 83.50 74 ASP A O 1
ATOM 572 N N . ARG A 1 75 ? -12.853 -3.991 4.518 1.00 86.00 75 ARG A N 1
ATOM 573 C CA . ARG A 1 75 ? -13.859 -4.895 5.101 1.00 86.00 75 ARG A CA 1
ATOM 574 C C . ARG A 1 75 ? -13.580 -5.203 6.567 1.00 86.00 75 ARG A C 1
ATOM 576 O O . ARG A 1 75 ? -14.529 -5.274 7.342 1.00 86.00 75 ARG A O 1
ATOM 583 N N . ALA A 1 76 ? -12.319 -5.382 6.954 1.00 84.44 76 ALA A N 1
ATOM 584 C CA . ALA A 1 76 ? -11.949 -5.584 8.349 1.00 84.44 76 ALA A CA 1
ATOM 585 C C . ALA A 1 76 ? -12.222 -4.326 9.192 1.00 84.44 76 ALA A C 1
ATOM 587 O O . ALA A 1 76 ? -12.825 -4.446 10.257 1.00 84.44 76 ALA A O 1
ATOM 588 N N . ALA A 1 77 ? -11.866 -3.136 8.695 1.00 80.31 77 ALA A N 1
ATOM 589 C CA . ALA A 1 77 ? -12.124 -1.854 9.354 1.00 80.31 77 ALA A CA 1
ATOM 590 C C . ALA A 1 77 ? -13.626 -1.629 9.574 1.00 80.31 77 ALA A C 1
ATOM 592 O O . ALA A 1 77 ? -14.079 -1.417 10.699 1.00 80.31 77 ALA A O 1
ATOM 593 N N . ASN A 1 78 ? -14.419 -1.779 8.512 1.00 83.50 78 ASN A N 1
ATOM 594 C CA . ASN A 1 78 ? -15.874 -1.659 8.568 1.00 83.50 78 ASN A CA 1
ATOM 595 C C . ASN A 1 78 ? -16.507 -2.748 9.445 1.00 83.50 78 ASN A C 1
ATOM 597 O O . ASN A 1 78 ? -17.487 -2.492 10.147 1.00 83.50 78 ASN A O 1
ATOM 601 N N . GLY A 1 79 ? -15.951 -3.962 9.439 1.00 85.31 79 GLY A N 1
ATOM 602 C CA . GLY A 1 79 ? -16.377 -5.056 10.309 1.00 85.31 79 GLY A CA 1
ATOM 603 C C . GLY A 1 79 ? -16.166 -4.740 11.790 1.00 85.31 79 GLY A C 1
ATOM 604 O O . GLY A 1 79 ? -17.060 -4.990 12.593 1.00 85.31 79 GLY A O 1
ATOM 605 N N . TRP A 1 80 ? -15.039 -4.125 12.150 1.00 80.56 80 TRP A N 1
ATOM 606 C CA . TRP A 1 80 ? -14.782 -3.647 13.511 1.00 80.56 80 TRP A CA 1
ATOM 607 C C . TRP A 1 80 ? -15.708 -2.499 13.910 1.00 80.56 80 TRP A C 1
ATOM 609 O O . TRP A 1 80 ? -16.345 -2.558 14.965 1.00 80.56 80 TRP A O 1
ATOM 619 N N . ALA A 1 81 ? -15.850 -1.492 13.049 1.00 81.62 81 ALA A N 1
ATOM 620 C CA . ALA A 1 81 ? -16.722 -0.354 13.316 1.00 81.62 81 ALA A CA 1
ATOM 621 C C . ALA A 1 81 ? -18.187 -0.787 13.500 1.00 81.62 81 ALA A C 1
ATOM 623 O O . ALA A 1 81 ? -18.841 -0.376 14.454 1.00 81.62 81 ALA A O 1
ATOM 624 N N . SER A 1 82 ? -18.701 -1.657 12.627 1.00 85.25 82 SER A N 1
ATOM 625 C CA . SER A 1 82 ? -20.098 -2.111 12.687 1.00 85.25 82 SER A CA 1
ATOM 626 C C . SER A 1 82 ? -20.349 -3.224 13.706 1.00 85.25 82 SER A C 1
ATOM 628 O O . SER A 1 82 ? -21.411 -3.250 14.319 1.00 85.25 82 SER A O 1
ATOM 630 N N . GLY A 1 83 ? -19.401 -4.142 13.896 1.00 84.75 83 GLY A N 1
ATOM 631 C CA . GLY A 1 83 ? -19.552 -5.301 14.777 1.00 84.75 83 GLY A CA 1
ATOM 632 C C . GLY A 1 83 ? -19.219 -5.020 16.240 1.00 84.75 83 GLY A C 1
ATOM 633 O O . GLY A 1 83 ? -19.745 -5.698 17.118 1.00 84.75 83 GLY A O 1
ATOM 634 N N . VAL A 1 84 ? -18.368 -4.026 16.507 1.00 83.62 84 VAL A N 1
ATOM 635 C CA . VAL A 1 84 ? -17.939 -3.658 17.864 1.00 83.62 84 VAL A CA 1
ATOM 636 C C . VAL A 1 84 ? -18.298 -2.208 18.162 1.00 83.62 84 VAL A C 1
ATOM 638 O O . VAL A 1 84 ? -19.030 -1.955 19.114 1.00 83.62 84 VAL A O 1
ATOM 641 N N . GLY A 1 85 ? -17.867 -1.257 17.328 1.00 81.12 85 GLY A N 1
ATOM 642 C CA . GLY A 1 85 ? -18.113 0.170 17.572 1.00 81.12 85 GLY A CA 1
ATOM 643 C C . GLY A 1 85 ? -19.600 0.518 17.702 1.00 81.12 85 GLY A C 1
ATOM 644 O O . GLY A 1 85 ? -20.005 1.152 18.675 1.00 81.12 85 GLY A O 1
ATOM 645 N N . GLY A 1 86 ? -20.425 0.038 16.767 1.00 83.56 86 GLY A N 1
ATOM 646 C CA . GLY A 1 86 ? -21.876 0.239 16.762 1.00 83.56 86 GLY A CA 1
ATOM 647 C C . GLY A 1 86 ? -22.560 -0.291 18.028 1.00 83.56 86 GLY A C 1
ATOM 648 O O . GLY A 1 86 ? -23.105 0.509 18.787 1.00 83.56 86 GLY A O 1
ATOM 649 N N . PRO A 1 87 ? -22.496 -1.606 18.315 1.00 87.81 87 PRO A N 1
ATOM 650 C CA . PRO A 1 87 ? -23.130 -2.188 19.496 1.00 87.81 87 PRO A CA 1
ATOM 651 C C . PRO A 1 87 ? -22.667 -1.573 20.819 1.00 87.81 87 PRO A C 1
ATOM 653 O O . PRO A 1 87 ? -23.480 -1.390 21.724 1.00 87.81 87 PRO A O 1
ATOM 656 N N . VAL A 1 88 ? -21.381 -1.228 20.954 1.00 81.44 88 VAL A N 1
ATOM 657 C CA . VAL A 1 88 ? -20.870 -0.622 22.192 1.00 81.44 88 VAL A CA 1
ATOM 658 C C . VAL A 1 88 ? -21.334 0.839 22.320 1.00 81.44 88 VAL A C 1
ATOM 660 O O . VAL A 1 88 ? -21.720 1.261 23.410 1.00 81.44 88 VAL A O 1
ATOM 663 N N . SER A 1 89 ? -21.407 1.596 21.220 1.00 81.81 89 SER A N 1
ATOM 664 C CA . SER A 1 89 ? -22.004 2.942 21.202 1.00 81.81 89 SER A CA 1
ATOM 665 C C . SER A 1 89 ? -23.506 2.921 21.520 1.00 81.81 89 SER A C 1
ATOM 667 O O . SER A 1 89 ? -23.994 3.754 22.290 1.00 81.81 89 SER A O 1
ATOM 669 N N . GLU A 1 90 ? -24.242 1.931 21.008 1.00 85.50 90 GLU A N 1
ATOM 670 C CA . GLU A 1 90 ? -25.648 1.703 21.358 1.00 85.50 90 GLU A CA 1
ATOM 671 C C . GLU A 1 90 ? -25.810 1.349 22.840 1.00 85.50 90 GLU A C 1
ATOM 673 O O . GLU A 1 90 ? -26.701 1.882 23.495 1.00 85.50 90 GLU A O 1
ATOM 678 N N . LEU A 1 91 ? -24.928 0.512 23.399 1.00 83.44 91 LEU A N 1
ATOM 679 C CA . LEU A 1 91 ? -24.881 0.204 24.833 1.00 83.44 91 LEU A CA 1
ATOM 680 C C . LEU A 1 91 ? -24.623 1.454 25.676 1.00 83.44 91 LEU A C 1
ATOM 682 O O . LEU A 1 91 ? -25.347 1.689 26.641 1.00 83.44 91 LEU A O 1
ATOM 686 N N . ARG A 1 92 ? -23.641 2.282 25.302 1.00 82.25 92 ARG A N 1
ATOM 687 C CA . ARG A 1 92 ? -23.389 3.570 25.963 1.00 82.25 92 ARG A CA 1
ATOM 688 C C . ARG A 1 92 ? -24.625 4.450 25.912 1.00 82.25 92 ARG A C 1
ATOM 690 O O . ARG A 1 92 ? -25.050 4.947 26.946 1.00 82.25 92 ARG A O 1
ATOM 697 N N . THR A 1 93 ? -25.234 4.576 24.735 1.00 82.31 93 THR A N 1
ATOM 698 C CA . THR A 1 93 ? -26.465 5.346 24.558 1.00 82.31 93 THR A CA 1
ATOM 699 C C . THR A 1 93 ? -27.578 4.781 25.426 1.00 82.31 93 THR A C 1
ATOM 701 O O . THR A 1 93 ? -28.244 5.556 26.080 1.00 82.31 93 THR A O 1
ATOM 704 N N . LEU A 1 94 ? -27.755 3.462 25.518 1.00 82.19 94 LEU A N 1
ATOM 705 C CA . LEU A 1 94 ? -28.758 2.833 26.380 1.00 82.19 94 LEU A CA 1
ATOM 706 C C . LEU A 1 94 ? -28.512 3.096 27.866 1.00 82.19 94 LEU A C 1
ATOM 708 O O . LEU A 1 94 ? -29.481 3.237 28.603 1.00 82.19 94 LEU A O 1
ATOM 712 N N . VAL A 1 95 ? -27.253 3.159 28.310 1.00 76.69 95 VAL A N 1
ATOM 713 C CA . VAL A 1 95 ? -26.884 3.474 29.700 1.00 76.69 95 VAL A CA 1
ATOM 714 C C . VAL A 1 95 ? -27.004 4.981 29.979 1.00 76.69 95 VAL A C 1
ATOM 716 O O . VAL A 1 95 ? -27.494 5.357 31.040 1.00 76.69 95 VAL A O 1
ATOM 719 N N . GLU A 1 96 ? -26.644 5.858 29.038 1.00 76.25 96 GLU A N 1
ATOM 720 C CA . GLU A 1 96 ? -26.789 7.322 29.150 1.00 76.25 96 GLU A CA 1
ATOM 721 C C . GLU A 1 96 ? -28.252 7.770 29.032 1.00 76.25 96 GLU A C 1
ATOM 723 O O . GLU A 1 96 ? -28.751 8.547 29.845 1.00 76.25 96 GLU A O 1
ATOM 728 N N . SER A 1 97 ? -28.954 7.252 28.023 1.00 63.12 97 SER A N 1
ATOM 729 C CA . SER A 1 97 ? -30.387 7.430 27.784 1.00 63.12 97 SER A CA 1
ATOM 730 C C . SER A 1 97 ? -31.220 6.610 28.743 1.00 63.12 97 SER A C 1
ATOM 732 O O . SER A 1 97 ? -32.448 6.639 28.634 1.00 63.12 97 SER A O 1
ATOM 734 N N . SER A 1 98 ? -30.583 5.833 29.621 1.00 54.28 98 SER A N 1
ATOM 735 C CA . SER A 1 98 ? -31.311 5.060 30.585 1.00 54.28 98 SER A CA 1
ATOM 736 C C . SER A 1 98 ? -32.153 6.010 31.420 1.00 54.28 98 SER A C 1
ATOM 738 O O . SER A 1 98 ? -31.744 6.691 32.360 1.00 54.28 98 SER A O 1
ATOM 740 N N . ASP A 1 99 ? -33.428 5.940 31.111 1.00 51.97 99 ASP A N 1
ATOM 741 C CA . ASP A 1 99 ? -34.538 6.191 31.988 1.00 51.97 99 ASP A CA 1
ATOM 742 C C . ASP A 1 99 ? -34.479 5.293 33.266 1.00 51.97 99 ASP A C 1
ATOM 744 O O . ASP A 1 99 ? -35.517 5.014 33.865 1.00 51.97 99 ASP A O 1
ATOM 748 N N . LEU A 1 100 ? -33.292 4.854 33.735 1.00 50.88 100 LEU A N 1
ATOM 749 C CA . LEU A 1 100 ? -33.037 4.015 34.920 1.00 50.88 100 LEU A CA 1
ATOM 750 C C . LEU A 1 100 ? -33.457 4.697 36.233 1.00 50.88 100 LEU A C 1
ATOM 752 O O . LEU A 1 100 ? -33.673 4.020 37.234 1.00 50.88 100 LEU A O 1
ATOM 756 N N . LEU A 1 101 ? -33.662 6.017 36.223 1.00 51.50 101 LEU A N 1
ATOM 757 C CA . LEU A 1 101 ? -34.337 6.755 37.303 1.00 51.50 101 LEU A CA 1
ATOM 758 C C . LEU A 1 101 ? -35.782 7.163 36.955 1.00 51.50 101 LEU A C 1
ATOM 760 O O . LEU A 1 101 ? -36.525 7.652 37.804 1.00 51.50 101 LEU A O 1
ATOM 764 N N . ARG A 1 102 ? -36.206 7.004 35.702 1.00 47.41 102 ARG A N 1
ATOM 765 C CA . ARG A 1 102 ? -37.307 7.782 35.108 1.00 47.41 102 ARG A CA 1
ATOM 766 C C . ARG A 1 102 ? -38.634 7.051 35.006 1.00 47.41 102 ARG A C 1
ATOM 768 O O . ARG A 1 102 ? -39.658 7.691 34.798 1.00 47.41 102 ARG A O 1
ATOM 775 N N . GLY A 1 103 ? -38.654 5.755 35.306 1.00 53.03 103 GLY A N 1
ATOM 776 C CA . GLY A 1 103 ? -39.898 5.092 35.687 1.00 53.03 103 GLY A CA 1
ATOM 777 C C . GLY A 1 103 ? -40.483 5.605 37.012 1.00 53.03 103 GLY A C 1
ATOM 778 O O . GLY A 1 103 ? -41.574 5.173 37.364 1.00 53.03 103 GLY A O 1
ATOM 779 N N . GLY A 1 104 ? -39.770 6.450 37.780 1.00 61.03 104 GLY A N 1
ATOM 780 C CA . GLY A 1 104 ? -40.224 7.076 39.038 1.00 61.03 104 GLY A CA 1
ATOM 781 C C . GLY A 1 104 ? -40.509 6.116 40.205 1.00 61.03 104 GLY A C 1
ATOM 782 O O . GLY A 1 104 ? -40.643 6.548 41.346 1.00 61.03 104 GLY A O 1
ATOM 783 N N . ASN A 1 105 ? -40.577 4.814 39.928 1.00 71.31 105 ASN A N 1
ATOM 784 C CA . ASN A 1 105 ? -41.054 3.783 40.845 1.00 71.31 105 ASN A CA 1
ATOM 785 C C . ASN A 1 105 ? -39.919 3.051 41.575 1.00 71.31 105 ASN A C 1
ATOM 787 O O . ASN A 1 105 ? -40.182 2.360 42.556 1.00 71.31 105 ASN A O 1
ATOM 791 N N . TRP A 1 106 ? -38.669 3.184 41.116 1.00 80.50 106 TRP A N 1
ATOM 792 C CA . TRP A 1 106 ? -37.510 2.601 41.790 1.00 80.50 106 TRP A CA 1
ATOM 793 C C . TRP A 1 106 ? -36.826 3.655 42.659 1.00 80.50 106 TRP A C 1
ATOM 795 O O . TRP A 1 106 ? -36.198 4.584 42.160 1.00 80.50 106 TRP A O 1
ATOM 805 N N . THR A 1 107 ? -37.006 3.530 43.973 1.00 83.44 107 THR A N 1
ATOM 806 C CA . THR A 1 107 ? -36.469 4.449 44.984 1.00 83.44 107 THR A CA 1
ATOM 807 C C . THR A 1 107 ? -35.847 3.664 46.144 1.00 83.44 107 THR A C 1
ATOM 809 O O . THR A 1 107 ? -35.972 2.440 46.222 1.00 83.44 107 THR A O 1
ATOM 812 N N . GLY A 1 108 ? -35.158 4.365 47.047 1.00 87.69 108 GLY A N 1
ATOM 813 C CA . GLY A 1 108 ? -34.506 3.783 48.222 1.00 87.69 108 GLY A CA 1
ATOM 814 C C . GLY A 1 108 ? -33.005 3.539 48.043 1.00 87.69 108 GLY A C 1
ATOM 815 O O . GLY A 1 108 ? -32.423 3.821 46.998 1.00 87.69 108 GLY A O 1
ATOM 816 N N . GLU A 1 109 ? -32.377 3.000 49.088 1.00 87.44 109 GLU A N 1
ATOM 817 C CA . GLU A 1 109 ? -30.916 2.884 49.218 1.00 87.44 109 GLU A CA 1
ATOM 818 C C . GLU A 1 109 ? -30.263 2.054 48.096 1.00 87.44 109 GLU A C 1
ATOM 820 O O . GLU A 1 109 ? -29.163 2.363 47.644 1.00 87.44 109 GLU A O 1
ATOM 825 N N . ALA A 1 110 ? -30.968 1.043 47.576 1.00 80.56 110 ALA A N 1
ATOM 826 C CA . ALA A 1 110 ? -30.495 0.229 46.455 1.00 80.56 110 ALA A CA 1
ATOM 827 C C . ALA A 1 110 ? -30.447 1.007 45.126 1.00 80.56 110 ALA A C 1
ATOM 829 O O . ALA A 1 110 ? -29.498 0.844 44.360 1.00 80.56 110 ALA A O 1
ATOM 830 N N . ALA A 1 111 ? -31.436 1.871 44.865 1.00 81.69 111 ALA A N 1
ATOM 831 C CA . ALA A 1 111 ? -31.456 2.718 43.671 1.00 81.69 111 ALA A CA 1
ATOM 832 C C . ALA A 1 111 ? -30.330 3.764 43.722 1.00 81.69 111 ALA A C 1
ATOM 834 O O . ALA A 1 111 ? -29.659 4.017 42.726 1.00 81.69 111 ALA A O 1
ATOM 835 N N . GLU A 1 112 ? -30.059 4.316 44.907 1.00 82.00 112 GLU A N 1
ATOM 836 C CA . GLU A 1 112 ? -28.970 5.271 45.131 1.00 82.00 112 GLU A CA 1
ATOM 837 C C . GLU A 1 112 ? -27.581 4.609 45.055 1.00 82.00 112 GLU A C 1
ATOM 839 O O . GLU A 1 112 ? -26.639 5.169 44.491 1.00 82.00 112 GLU A O 1
ATOM 844 N N . ALA A 1 113 ? -27.433 3.386 45.575 1.00 84.62 113 ALA A N 1
ATOM 845 C CA . ALA A 1 113 ? -26.219 2.589 45.398 1.00 84.62 113 ALA A CA 1
ATOM 846 C C . ALA A 1 113 ? -25.951 2.283 43.917 1.00 84.62 113 ALA A C 1
ATOM 848 O O . ALA A 1 113 ? -24.818 2.430 43.466 1.00 84.62 113 ALA A O 1
ATOM 849 N N . TYR A 1 114 ? -26.986 1.930 43.152 1.00 81.44 114 TYR A N 1
ATOM 850 C CA . TYR A 1 114 ? -26.854 1.686 41.719 1.00 81.44 114 TYR A CA 1
ATOM 851 C C . TYR A 1 114 ? -26.547 2.965 40.929 1.00 81.44 114 TYR A C 1
ATOM 853 O O . TYR A 1 114 ? -25.646 2.965 40.096 1.00 81.44 114 TYR A O 1
ATOM 861 N N . GLY A 1 115 ? -27.208 4.084 41.245 1.00 79.75 115 GLY A N 1
ATOM 862 C CA . GLY A 1 115 ? -26.939 5.382 40.617 1.00 79.75 115 GLY A CA 1
ATOM 863 C C . GLY A 1 115 ? -25.488 5.849 40.776 1.00 79.75 115 GLY A C 1
ATOM 864 O O . GLY A 1 115 ? -24.956 6.502 39.884 1.00 79.75 115 GLY A O 1
ATOM 865 N N . ARG A 1 116 ? -24.810 5.453 41.862 1.00 84.62 116 ARG A N 1
ATOM 866 C CA . ARG A 1 116 ? -23.371 5.706 42.063 1.00 84.62 116 ARG A CA 1
ATOM 867 C C . ARG A 1 116 ? -22.459 4.844 41.183 1.00 84.62 116 ARG A C 1
ATOM 869 O O . ARG A 1 116 ? -21.321 5.237 40.951 1.00 84.62 116 ARG A O 1
ATOM 876 N N . LEU A 1 117 ? -22.935 3.696 40.700 1.00 83.06 117 LEU A N 1
ATOM 877 C CA . LEU A 1 117 ? -22.174 2.798 39.824 1.00 83.06 117 LEU A CA 1
ATOM 878 C C . LEU A 1 117 ? -22.307 3.165 38.340 1.00 83.06 117 LEU A C 1
ATOM 880 O O . LEU A 1 117 ? -21.387 2.877 37.581 1.00 83.06 117 LEU A O 1
ATOM 884 N N . ILE A 1 118 ? -23.400 3.820 37.929 1.00 83.69 118 ILE A N 1
ATOM 885 C CA . ILE A 1 118 ? -23.639 4.195 36.522 1.00 83.69 118 ILE A CA 1
ATOM 886 C C . ILE A 1 118 ? -22.493 5.040 35.934 1.00 83.69 118 ILE A C 1
ATOM 888 O O . ILE A 1 118 ? -22.018 4.678 34.861 1.00 83.69 118 ILE A O 1
ATOM 892 N N . PRO A 1 119 ? -21.982 6.104 36.591 1.00 83.62 119 PRO A N 1
ATOM 893 C CA . PRO A 1 119 ? -20.861 6.870 36.049 1.00 83.62 119 PRO A CA 1
ATOM 894 C C . PRO A 1 119 ? -19.611 6.014 35.841 1.00 83.62 119 PRO A C 1
ATOM 896 O O . PRO A 1 119 ? -18.962 6.159 34.821 1.00 83.62 119 PRO A O 1
ATOM 899 N N . ILE A 1 120 ? -19.320 5.080 36.754 1.00 83.94 120 ILE A N 1
ATOM 900 C CA . ILE A 1 120 ? -18.174 4.161 36.640 1.00 83.94 120 ILE A CA 1
ATOM 901 C C . ILE A 1 120 ? -18.361 3.213 35.448 1.00 83.94 120 ILE A C 1
ATOM 903 O O . ILE A 1 120 ? -17.407 2.905 34.744 1.00 83.94 120 ILE A O 1
ATOM 907 N N . GLN A 1 121 ? -19.590 2.752 35.205 1.00 81.44 121 GLN A N 1
ATOM 908 C CA . GLN A 1 121 ? -19.910 1.918 34.044 1.00 81.44 121 GLN A CA 1
ATOM 909 C C . GLN A 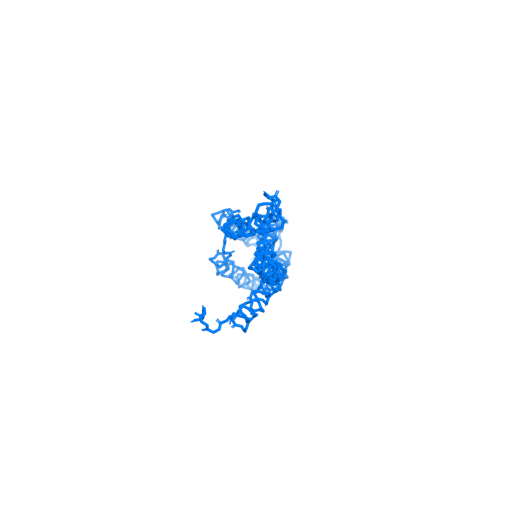1 121 ? -19.814 2.701 32.733 1.00 81.44 121 GLN A C 1
ATOM 911 O O . GLN A 1 121 ? -19.315 2.163 31.753 1.00 81.44 121 GLN A O 1
ATOM 916 N N . LEU A 1 122 ? -20.265 3.956 32.712 1.00 82.19 122 LEU A N 1
ATOM 917 C CA . LEU A 1 122 ? -20.136 4.834 31.550 1.00 82.19 122 LEU A CA 1
ATOM 918 C C . LEU A 1 122 ? -18.677 5.174 31.249 1.00 82.19 122 LEU A C 1
ATOM 920 O O . LEU A 1 122 ? -18.300 5.160 30.083 1.00 82.19 122 LEU A O 1
ATOM 924 N N . ASP A 1 123 ? -17.873 5.416 32.284 1.00 82.56 123 ASP A N 1
ATOM 925 C CA . ASP A 1 123 ? -16.430 5.650 32.169 1.00 82.56 123 ASP A CA 1
ATOM 926 C C . ASP A 1 123 ? -15.743 4.406 31.591 1.00 82.56 123 ASP A C 1
ATOM 928 O O . ASP A 1 123 ? -15.100 4.479 30.553 1.00 82.56 123 ASP A O 1
ATOM 932 N N . ALA A 1 124 ? -16.030 3.224 32.149 1.00 80.38 124 ALA A N 1
ATOM 933 C CA . ALA A 1 124 ? -15.495 1.961 31.645 1.00 80.38 124 ALA A CA 1
ATOM 934 C C . ALA A 1 124 ? -15.940 1.635 30.205 1.00 80.38 124 ALA A C 1
ATOM 936 O O . ALA A 1 124 ? -15.181 1.041 29.444 1.00 80.38 124 ALA A O 1
ATOM 937 N N . ILE A 1 125 ? -17.169 1.994 29.815 1.00 79.81 125 ILE A N 1
ATOM 938 C CA . ILE A 1 125 ? -17.635 1.849 28.428 1.00 79.81 125 ILE A CA 1
ATOM 939 C C . ILE A 1 125 ? -16.925 2.866 27.521 1.00 79.81 125 ILE A C 1
ATOM 941 O O . ILE A 1 125 ? -16.536 2.505 26.414 1.00 79.81 125 ILE A O 1
ATOM 945 N N . GLY A 1 126 ? -16.721 4.105 27.975 1.00 77.25 126 GLY A N 1
ATOM 946 C CA . GLY A 1 126 ? -15.952 5.128 27.260 1.00 77.25 126 GLY A CA 1
ATOM 947 C C . GLY A 1 126 ? -14.503 4.704 27.013 1.00 77.25 126 GLY A C 1
ATOM 948 O O . GLY A 1 126 ? -14.046 4.748 25.874 1.00 77.25 126 GLY A O 1
ATOM 949 N N . ASP A 1 127 ? -13.848 4.163 28.040 1.00 76.31 127 ASP A N 1
ATOM 950 C CA . ASP A 1 127 ? -12.486 3.616 27.990 1.00 76.31 127 ASP A CA 1
ATOM 951 C C . ASP A 1 127 ? -12.343 2.416 27.039 1.00 76.31 127 ASP A C 1
ATOM 953 O O . ASP A 1 127 ? -11.240 2.065 26.630 1.00 76.31 127 ASP A O 1
ATOM 957 N N . VAL A 1 128 ? -13.447 1.758 26.680 1.00 71.19 128 VAL A N 1
ATOM 958 C CA . VAL A 1 128 ? -13.463 0.667 25.696 1.00 71.19 128 VAL A CA 1
ATOM 959 C C . VAL A 1 128 ? -13.792 1.192 24.299 1.00 71.19 128 VAL A C 1
ATOM 961 O O . VAL A 1 128 ? -13.166 0.764 23.333 1.00 71.19 128 VAL A O 1
ATOM 964 N N . ILE A 1 129 ? -14.760 2.104 24.164 1.00 72.12 129 ILE A N 1
ATOM 965 C CA . ILE A 1 129 ? -15.189 2.633 22.859 1.00 72.12 129 ILE A CA 1
ATOM 966 C C . ILE A 1 129 ? -14.078 3.450 22.215 1.00 72.12 129 ILE A C 1
ATOM 968 O O . ILE A 1 129 ? -13.722 3.186 21.065 1.00 72.12 129 ILE A O 1
ATOM 972 N N . ASP A 1 130 ? -13.567 4.442 22.941 1.00 69.81 130 ASP A N 1
ATOM 973 C CA . ASP A 1 130 ? -12.737 5.480 22.341 1.00 69.81 130 ASP A CA 1
ATOM 974 C C . ASP A 1 130 ? -11.360 4.930 21.926 1.00 69.81 130 ASP A C 1
ATOM 976 O O . ASP A 1 130 ? -10.971 5.161 20.783 1.00 69.81 130 ASP A O 1
ATOM 980 N N . PRO A 1 131 ? -10.659 4.114 22.738 1.00 67.44 131 PRO A N 1
ATOM 981 C CA . PRO A 1 131 ? -9.394 3.527 22.313 1.00 67.44 131 PRO A CA 1
ATOM 982 C C . PRO A 1 131 ? -9.617 2.352 21.360 1.00 67.44 131 PRO A C 1
ATOM 984 O O . PRO A 1 131 ? -9.034 2.285 20.291 1.00 67.44 131 PRO A O 1
ATOM 987 N N . ILE A 1 132 ? -10.485 1.394 21.693 1.00 70.12 132 ILE A N 1
ATOM 988 C CA . ILE A 1 132 ? -10.465 0.105 20.986 1.00 70.12 132 ILE A CA 1
ATOM 989 C C . ILE A 1 132 ? -11.218 0.179 19.661 1.00 70.12 132 ILE A C 1
ATOM 991 O O . ILE A 1 132 ? -10.739 -0.349 18.664 1.00 70.12 132 ILE A O 1
ATOM 995 N N . ALA A 1 133 ? -12.393 0.806 19.607 1.00 73.50 133 ALA A N 1
ATOM 996 C CA . ALA A 1 133 ? -13.174 0.802 18.372 1.00 73.50 133 ALA A CA 1
ATOM 997 C C . ALA A 1 133 ? -12.667 1.842 17.364 1.00 73.50 133 ALA A C 1
ATOM 999 O O . ALA A 1 133 ? -12.563 1.528 16.176 1.00 73.50 133 ALA A O 1
ATOM 1000 N N . LEU A 1 134 ? -12.346 3.056 17.827 1.00 76.19 134 LEU A N 1
ATOM 1001 C CA . LEU A 1 134 ? -11.905 4.137 16.945 1.00 76.19 134 LEU A CA 1
ATOM 1002 C C . LEU A 1 134 ? -10.436 3.995 16.553 1.00 76.19 134 LEU A C 1
ATOM 1004 O O . LEU A 1 134 ? -10.147 4.076 15.366 1.00 76.19 134 LEU A O 1
ATOM 1008 N N . GLU A 1 135 ? -9.516 3.687 17.473 1.00 80.12 135 GLU A N 1
ATOM 1009 C CA . GLU A 1 135 ? -8.099 3.588 17.091 1.00 80.12 135 GLU A CA 1
ATOM 1010 C C . GLU A 1 135 ? -7.802 2.339 16.241 1.00 80.12 135 GLU A C 1
ATOM 1012 O O . GLU A 1 135 ? -6.936 2.393 15.370 1.00 80.12 135 GLU A O 1
ATOM 1017 N N . ILE A 1 136 ? -8.531 1.222 16.420 1.00 80.75 136 ILE A N 1
ATOM 1018 C CA . ILE A 1 136 ? -8.430 0.072 15.497 1.00 80.75 136 ILE A CA 1
ATOM 1019 C C . ILE A 1 136 ? -8.957 0.459 14.115 1.00 80.75 136 ILE A C 1
ATOM 1021 O O . ILE A 1 136 ? -8.342 0.106 13.107 1.00 80.75 136 ILE A O 1
ATOM 1025 N N . TYR A 1 137 ? -10.087 1.169 14.052 1.00 81.69 137 TYR A N 1
ATOM 1026 C CA . TYR A 1 137 ? -10.627 1.653 12.786 1.00 81.69 137 TYR A CA 1
ATOM 1027 C C . TYR A 1 137 ? -9.646 2.606 12.094 1.00 81.69 137 TYR A C 1
ATOM 1029 O O . TYR A 1 137 ? -9.337 2.392 10.923 1.00 81.69 137 TYR A O 1
ATOM 1037 N N . ASP A 1 138 ? -9.107 3.589 12.813 1.00 81.75 138 ASP A N 1
ATOM 1038 C CA . ASP A 1 138 ? -8.152 4.564 12.284 1.00 81.75 138 ASP A CA 1
ATOM 1039 C C . ASP A 1 138 ? -6.862 3.873 11.826 1.00 81.75 138 ASP A C 1
ATOM 1041 O O . ASP A 1 138 ? -6.426 4.084 10.698 1.00 81.75 138 ASP A O 1
ATOM 1045 N N . ALA A 1 139 ? -6.310 2.943 12.614 1.00 82.25 139 ALA A N 1
ATOM 1046 C CA . ALA A 1 139 ? -5.129 2.173 12.218 1.00 82.25 139 ALA A CA 1
ATOM 1047 C C . ALA A 1 139 ? -5.370 1.323 10.957 1.00 82.25 139 ALA A C 1
ATOM 1049 O O . ALA A 1 139 ? -4.500 1.231 10.086 1.00 82.25 139 ALA A O 1
ATOM 1050 N N . LEU A 1 140 ? -6.545 0.696 10.833 1.00 83.62 140 LEU A N 1
ATOM 1051 C CA . LEU A 1 140 ? -6.910 -0.065 9.635 1.00 83.62 140 LEU A CA 1
ATOM 1052 C C . LEU A 1 140 ? -7.188 0.853 8.436 1.00 83.62 140 LEU A C 1
ATOM 1054 O O . LEU A 1 140 ? -6.853 0.487 7.310 1.00 83.62 140 LEU A O 1
ATOM 1058 N N . SER A 1 141 ? -7.753 2.039 8.663 1.00 83.50 141 SER A N 1
ATOM 1059 C CA . SER A 1 141 ? -7.984 3.065 7.643 1.00 83.50 141 SER A CA 1
ATOM 1060 C C . SER A 1 141 ? -6.665 3.637 7.113 1.00 83.50 141 SER A C 1
ATOM 1062 O O . SER A 1 141 ? -6.485 3.747 5.899 1.00 83.50 141 SER A O 1
ATOM 1064 N N . ASP A 1 142 ? -5.702 3.918 7.989 1.00 81.75 142 ASP A N 1
ATOM 1065 C CA . ASP A 1 142 ? -4.360 4.372 7.615 1.00 81.75 142 ASP A CA 1
ATOM 1066 C C . ASP A 1 142 ? -3.611 3.287 6.831 1.00 81.75 142 ASP A C 1
ATOM 1068 O O . ASP A 1 142 ? -3.045 3.552 5.766 1.00 81.75 142 ASP A O 1
ATOM 1072 N N . ALA A 1 143 ? -3.684 2.028 7.283 1.00 81.12 143 ALA A N 1
ATOM 1073 C CA . ALA A 1 143 ? -3.133 0.895 6.542 1.00 81.12 143 ALA A CA 1
ATOM 1074 C C . ALA A 1 143 ? -3.793 0.741 5.161 1.00 81.12 143 ALA A C 1
ATOM 1076 O O . ALA A 1 143 ? -3.108 0.522 4.158 1.00 81.12 143 ALA A O 1
ATOM 1077 N N . TRP A 1 144 ? -5.118 0.886 5.086 1.00 86.06 144 TRP A N 1
ATOM 1078 C CA . TRP A 1 144 ? -5.865 0.852 3.831 1.00 86.06 144 TRP A CA 1
ATOM 1079 C C . TRP A 1 144 ? -5.425 1.958 2.869 1.00 86.06 144 TRP A C 1
ATOM 1081 O O . TRP A 1 144 ? -5.185 1.686 1.686 1.00 86.06 144 TRP A O 1
ATOM 1091 N N . LEU A 1 145 ? -5.293 3.191 3.362 1.00 80.31 145 LEU A N 1
ATOM 1092 C CA . LEU A 1 145 ? -4.874 4.340 2.568 1.00 80.31 145 LEU A CA 1
ATOM 1093 C C . LEU A 1 145 ? -3.438 4.157 2.079 1.00 80.31 145 LEU A C 1
ATOM 1095 O O . LEU A 1 145 ? -3.183 4.330 0.887 1.00 80.31 145 LEU A O 1
ATOM 1099 N N . GLY A 1 146 ? -2.527 3.727 2.954 1.00 78.50 146 GLY A 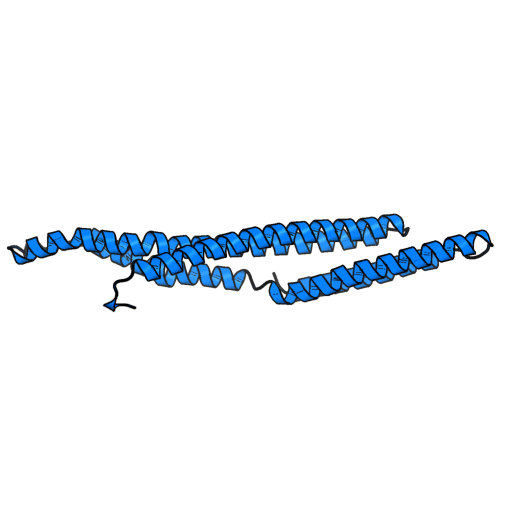N 1
ATOM 1100 C CA . GLY A 1 146 ? -1.135 3.449 2.610 1.00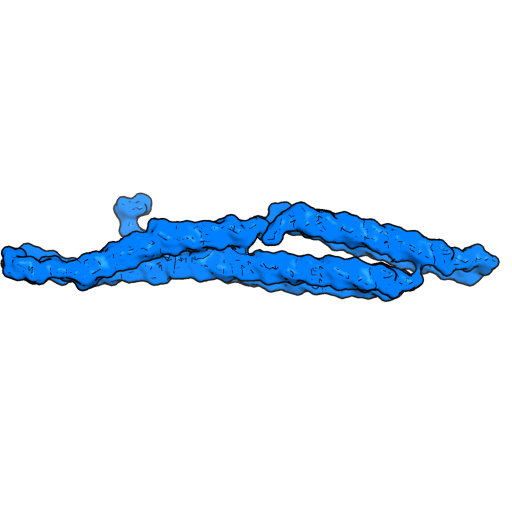 78.50 146 GLY A CA 1
ATOM 1101 C C . GLY A 1 146 ? -1.010 2.412 1.493 1.00 78.50 146 GLY A C 1
ATOM 1102 O O . GLY A 1 146 ? -0.360 2.670 0.476 1.00 78.50 146 GLY A O 1
ATOM 1103 N N . VAL A 1 147 ? -1.698 1.271 1.622 1.00 82.12 147 VAL A N 1
ATOM 1104 C CA . VAL A 1 147 ? -1.717 0.225 0.582 1.00 82.12 147 VAL A CA 1
ATOM 1105 C C . VAL A 1 147 ? -2.343 0.750 -0.715 1.00 82.12 147 VAL A C 1
ATOM 1107 O O . VAL A 1 147 ? -1.831 0.476 -1.801 1.00 82.12 147 VAL A O 1
ATOM 1110 N N . SER A 1 148 ? -3.413 1.543 -0.633 1.00 81.25 148 SER A N 1
ATOM 1111 C CA . SER A 1 148 ? -4.098 2.098 -1.810 1.00 81.25 148 SER A CA 1
ATOM 1112 C C . SER A 1 148 ? -3.242 3.118 -2.568 1.00 81.25 148 SER A C 1
ATOM 1114 O O . SER A 1 148 ? -3.132 3.046 -3.795 1.00 81.25 148 SER A O 1
ATOM 1116 N N . VAL A 1 149 ? -2.600 4.051 -1.859 1.00 80.31 149 VAL A N 1
ATOM 1117 C CA . VAL A 1 149 ? -1.686 5.049 -2.439 1.00 80.31 149 VAL A CA 1
ATOM 1118 C C . VAL A 1 149 ? -0.489 4.362 -3.077 1.00 80.31 149 VAL A C 1
ATOM 1120 O O . VAL A 1 149 ? -0.139 4.680 -4.215 1.00 80.31 149 VAL A O 1
ATOM 1123 N N . PHE A 1 150 ? 0.092 3.380 -2.385 1.00 82.38 150 PHE A N 1
ATOM 1124 C CA . PHE A 1 150 ? 1.166 2.570 -2.935 1.00 82.38 150 PHE A CA 1
ATOM 1125 C C . PHE A 1 150 ? 0.740 1.917 -4.261 1.00 82.38 150 PHE A C 1
ATOM 1127 O O . PHE A 1 150 ? 1.431 2.043 -5.272 1.00 82.38 150 PHE A O 1
ATOM 1134 N N . GLN A 1 151 ? -0.419 1.254 -4.274 1.00 82.56 151 GLN A N 1
ATOM 1135 C CA . GLN A 1 151 ? -0.940 0.549 -5.444 1.00 82.56 151 GLN A CA 1
ATOM 1136 C C . GLN A 1 151 ? -1.141 1.487 -6.645 1.00 82.56 151 GLN A C 1
ATOM 1138 O O . GLN A 1 151 ? -0.738 1.163 -7.765 1.00 82.56 151 GLN A O 1
ATOM 1143 N N . MET A 1 152 ? -1.714 2.671 -6.420 1.00 81.06 152 MET A N 1
ATOM 1144 C CA . MET A 1 152 ? -1.870 3.681 -7.471 1.00 81.06 152 MET A CA 1
ATOM 1145 C C . MET A 1 152 ? -0.520 4.204 -7.974 1.00 81.06 152 MET A C 1
ATOM 1147 O O . MET A 1 152 ? -0.330 4.342 -9.183 1.00 81.06 152 MET A O 1
ATOM 1151 N N . GLY A 1 153 ? 0.426 4.459 -7.065 1.00 81.50 153 GLY A N 1
ATOM 1152 C CA . GLY A 1 153 ? 1.779 4.904 -7.402 1.00 81.50 153 GLY A CA 1
ATOM 1153 C C . GLY A 1 153 ? 2.543 3.872 -8.231 1.00 81.50 153 GLY A C 1
ATOM 1154 O O . GLY A 1 153 ? 3.190 4.231 -9.217 1.00 81.50 153 GLY A O 1
ATOM 1155 N N . LEU A 1 154 ? 2.404 2.589 -7.892 1.00 82.12 154 LEU A N 1
ATOM 1156 C CA . LEU A 1 154 ? 2.965 1.480 -8.654 1.00 82.12 154 LEU A CA 1
ATOM 1157 C C . LEU A 1 154 ? 2.433 1.475 -10.092 1.00 82.12 154 LEU A C 1
ATOM 1159 O O . LEU A 1 154 ? 3.221 1.509 -11.035 1.00 82.12 154 LEU A O 1
ATOM 1163 N N . VAL A 1 155 ? 1.111 1.498 -10.281 1.00 82.31 155 VAL A N 1
ATOM 1164 C CA . VAL A 1 155 ? 0.516 1.501 -11.629 1.00 82.31 155 VAL A CA 1
ATOM 1165 C C . VAL A 1 155 ? 0.931 2.733 -12.424 1.00 82.31 155 VAL A C 1
ATOM 1167 O O . VAL A 1 155 ? 1.335 2.601 -13.578 1.00 82.31 155 VAL A O 1
ATOM 1170 N N . ALA A 1 156 ? 0.883 3.919 -11.816 1.00 81.06 156 ALA A N 1
ATOM 1171 C CA . ALA A 1 156 ? 1.313 5.150 -12.470 1.00 81.06 156 ALA A CA 1
ATOM 1172 C C . ALA A 1 156 ? 2.779 5.062 -12.924 1.00 81.06 156 ALA A C 1
ATOM 1174 O O . ALA A 1 156 ? 3.101 5.445 -14.050 1.00 81.06 156 ALA A O 1
ATOM 1175 N N . THR A 1 157 ? 3.648 4.494 -12.084 1.00 83.50 157 THR A N 1
ATOM 1176 C CA . THR A 1 157 ? 5.067 4.297 -12.398 1.00 83.50 157 THR A CA 1
ATOM 1177 C C . THR A 1 157 ? 5.264 3.298 -13.536 1.00 83.50 157 THR A C 1
ATOM 1179 O O . THR A 1 157 ? 6.030 3.580 -14.453 1.00 83.50 157 THR A O 1
ATOM 1182 N N . LEU A 1 158 ? 4.545 2.169 -13.540 1.00 80.06 158 LEU A N 1
ATOM 1183 C CA . LEU A 1 158 ? 4.627 1.175 -14.620 1.00 80.06 158 LEU A CA 1
ATOM 1184 C C . LEU A 1 158 ? 4.134 1.741 -15.957 1.00 80.06 158 LEU A C 1
ATOM 1186 O O . LEU A 1 158 ? 4.776 1.545 -16.986 1.00 80.06 158 LEU A O 1
ATOM 1190 N N . VAL A 1 159 ? 3.032 2.495 -15.953 1.00 79.38 159 VAL A N 1
ATOM 1191 C CA . VAL A 1 159 ? 2.512 3.156 -17.160 1.00 79.38 159 VAL A CA 1
ATOM 1192 C C . VAL A 1 159 ? 3.497 4.208 -17.678 1.00 79.38 159 VAL A C 1
ATOM 1194 O O . VAL A 1 159 ? 3.764 4.261 -18.880 1.00 79.38 159 VAL A O 1
ATOM 1197 N N . ALA A 1 160 ? 4.077 5.018 -16.788 1.00 81.00 160 ALA A N 1
ATOM 1198 C CA . ALA A 1 160 ? 5.097 5.998 -17.156 1.00 81.00 160 ALA A CA 1
ATOM 1199 C C . ALA A 1 160 ? 6.362 5.327 -17.714 1.00 81.00 160 ALA A C 1
ATOM 1201 O O . ALA A 1 160 ? 6.924 5.806 -18.699 1.00 81.00 160 ALA A O 1
ATOM 1202 N N . LEU A 1 161 ? 6.774 4.197 -17.132 1.00 81.38 161 LEU A N 1
ATOM 1203 C CA . LEU A 1 161 ? 7.899 3.400 -17.609 1.00 81.38 161 LEU A CA 1
ATOM 1204 C C . LEU A 1 161 ? 7.639 2.872 -19.026 1.00 81.38 161 LEU A C 1
ATOM 1206 O O . LEU A 1 161 ? 8.472 3.085 -19.903 1.00 81.38 161 LEU A O 1
ATOM 1210 N N . ILE A 1 162 ? 6.470 2.272 -19.281 1.00 77.94 162 ILE A N 1
ATOM 1211 C CA . ILE A 1 162 ? 6.060 1.817 -20.622 1.00 77.94 162 ILE A CA 1
ATOM 1212 C C . ILE A 1 162 ? 6.137 2.971 -21.631 1.00 77.94 162 ILE A C 1
ATOM 1214 O O . ILE A 1 162 ? 6.744 2.827 -22.692 1.00 77.94 162 ILE A O 1
ATOM 1218 N N . ALA A 1 163 ? 5.579 4.138 -21.296 1.00 76.31 163 ALA A N 1
ATOM 1219 C CA . ALA A 1 163 ? 5.610 5.308 -22.173 1.00 76.31 163 ALA A CA 1
ATOM 1220 C C . ALA A 1 163 ? 7.044 5.819 -22.435 1.00 76.31 163 ALA A C 1
ATOM 1222 O O . ALA A 1 163 ? 7.389 6.181 -23.566 1.00 76.31 163 ALA A O 1
ATOM 1223 N N . GLY A 1 164 ? 7.901 5.814 -21.410 1.00 75.06 164 GLY A N 1
ATOM 1224 C CA . GLY A 1 164 ? 9.314 6.184 -21.523 1.00 75.06 164 GLY A CA 1
ATOM 1225 C C . GLY A 1 164 ? 10.112 5.218 -22.404 1.00 75.06 164 GLY A C 1
ATOM 1226 O O . GLY A 1 164 ? 10.903 5.646 -23.244 1.00 75.06 164 GLY A O 1
ATOM 1227 N N . ILE A 1 165 ? 9.861 3.914 -22.281 1.00 75.94 165 ILE A N 1
ATOM 1228 C CA . ILE A 1 165 ? 10.493 2.883 -23.114 1.00 75.94 165 ILE A CA 1
ATOM 1229 C C . ILE A 1 165 ? 10.008 2.976 -24.566 1.00 75.94 165 ILE A C 1
ATOM 1231 O O . ILE A 1 165 ? 10.810 2.907 -25.500 1.00 75.94 165 ILE A O 1
ATOM 1235 N N . ALA A 1 166 ? 8.706 3.172 -24.785 1.00 70.75 166 ALA A N 1
ATOM 1236 C CA . ALA A 1 166 ? 8.129 3.277 -26.124 1.00 70.75 166 ALA A CA 1
ATOM 1237 C C . ALA A 1 166 ? 8.763 4.423 -26.932 1.00 70.75 166 ALA A C 1
ATOM 1239 O O . ALA A 1 166 ? 9.065 4.260 -28.115 1.00 70.75 166 ALA A O 1
ATOM 1240 N N . THR A 1 167 ? 9.039 5.550 -26.273 1.00 76.31 167 THR A N 1
ATOM 1241 C CA . THR A 1 167 ? 9.639 6.751 -26.881 1.00 76.31 167 TH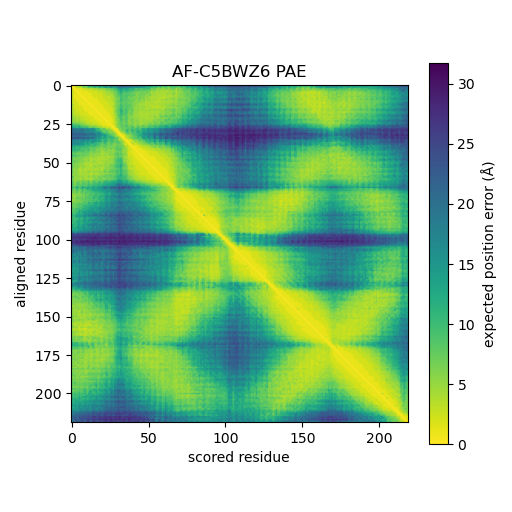R A CA 1
ATOM 1242 C C . THR A 1 167 ? 11.170 6.728 -26.957 1.00 76.31 167 THR A C 1
ATOM 1244 O O . THR A 1 167 ? 11.765 7.602 -27.590 1.00 76.31 167 THR A O 1
ATOM 1247 N N . SER A 1 168 ? 11.821 5.728 -26.360 1.00 72.44 168 SER A N 1
ATOM 1248 C CA . SER A 1 168 ? 13.279 5.598 -26.370 1.00 72.44 168 SER A CA 1
ATOM 1249 C C . SER A 1 168 ? 13.778 4.954 -27.668 1.00 72.44 168 SER A C 1
ATOM 1251 O O . SER A 1 168 ? 13.354 3.862 -28.042 1.00 72.44 168 SER A O 1
ATOM 1253 N N . PHE A 1 169 ? 14.717 5.623 -28.343 1.00 68.69 169 PHE A N 1
ATOM 1254 C CA . PHE A 1 169 ? 15.383 5.121 -29.558 1.00 68.69 169 PHE A CA 1
ATOM 1255 C C . PHE A 1 169 ? 16.867 4.792 -29.341 1.00 68.69 169 PHE A C 1
ATOM 1257 O O . PHE A 1 169 ? 17.523 4.270 -30.236 1.00 68.69 169 PHE A O 1
ATOM 1264 N N . THR A 1 170 ? 17.410 5.104 -28.163 1.00 73.19 170 THR A N 1
ATOM 1265 C CA . THR A 1 170 ? 18.811 4.865 -27.800 1.00 73.19 170 THR A CA 1
ATOM 1266 C C . THR A 1 170 ? 18.908 4.290 -26.383 1.00 73.19 170 THR A C 1
ATOM 1268 O O . THR A 1 170 ? 17.954 4.352 -25.607 1.00 73.19 170 THR A O 1
ATOM 1271 N N . ILE A 1 171 ? 20.064 3.720 -26.030 1.00 71.50 171 ILE A N 1
ATOM 1272 C CA . ILE A 1 171 ? 20.270 3.018 -24.749 1.00 71.50 171 ILE A CA 1
ATOM 1273 C C . ILE A 1 171 ? 20.240 3.970 -23.548 1.00 71.50 171 ILE A C 1
ATOM 1275 O O . ILE A 1 171 ? 19.661 3.646 -22.517 1.00 71.50 171 ILE A O 1
ATOM 1279 N N . ALA A 1 172 ? 20.834 5.159 -23.670 1.00 74.81 172 ALA A N 1
ATOM 1280 C CA . ALA A 1 172 ? 20.905 6.122 -22.570 1.00 74.81 172 ALA A CA 1
ATOM 1281 C C . ALA A 1 172 ? 19.524 6.536 -22.001 1.00 74.81 172 ALA A C 1
ATOM 1283 O O . ALA A 1 172 ? 19.337 6.416 -20.789 1.00 74.81 172 ALA A O 1
ATOM 1284 N N . PRO A 1 173 ? 18.534 6.978 -22.807 1.00 73.50 173 PRO A N 1
ATOM 1285 C CA . PRO A 1 173 ? 17.195 7.291 -22.305 1.00 73.50 173 PRO A CA 1
ATOM 1286 C C . PRO A 1 173 ? 16.444 6.053 -21.798 1.00 73.50 173 PRO A C 1
ATOM 1288 O O . PRO A 1 173 ? 15.667 6.178 -20.856 1.00 73.50 173 PRO A O 1
ATOM 1291 N N . LEU A 1 174 ? 16.724 4.864 -22.344 1.00 74.12 174 LEU A N 1
ATOM 1292 C CA . LEU A 1 174 ? 16.147 3.610 -21.858 1.00 74.12 174 LEU A CA 1
ATOM 1293 C C . LEU A 1 174 ? 16.624 3.286 -20.432 1.00 74.12 174 LEU A C 1
ATOM 1295 O O . LEU A 1 174 ? 15.804 3.028 -19.553 1.00 74.12 174 LEU A O 1
ATOM 1299 N N . ILE A 1 175 ? 17.934 3.390 -20.176 1.00 73.88 175 ILE A N 1
ATOM 1300 C CA . ILE A 1 175 ? 18.510 3.236 -18.830 1.00 73.88 175 ILE A CA 1
ATOM 1301 C C . ILE A 1 175 ? 17.946 4.300 -17.883 1.00 73.88 175 ILE A C 1
ATOM 1303 O O . ILE A 1 175 ? 17.555 3.977 -16.762 1.00 73.88 175 ILE A O 1
ATOM 1307 N N . ALA A 1 176 ? 17.861 5.559 -18.324 1.00 76.44 176 ALA A N 1
ATOM 1308 C CA . ALA A 1 176 ? 17.320 6.639 -17.502 1.00 76.44 176 ALA A CA 1
ATOM 1309 C C . ALA A 1 176 ? 15.848 6.401 -17.115 1.00 76.44 176 ALA A C 1
ATOM 1311 O O . ALA A 1 176 ? 15.478 6.636 -15.962 1.00 76.44 176 ALA A O 1
ATOM 1312 N N . ALA A 1 177 ? 15.019 5.903 -18.039 1.00 75.94 177 ALA A N 1
ATOM 1313 C CA . ALA A 1 177 ? 13.622 5.567 -17.768 1.00 75.94 177 ALA A CA 1
ATOM 1314 C C . ALA A 1 177 ? 13.495 4.455 -16.713 1.00 75.94 177 ALA A C 1
ATOM 1316 O O . ALA A 1 177 ? 12.753 4.617 -15.743 1.00 75.94 177 ALA A O 1
ATOM 1317 N N . VAL A 1 178 ? 14.267 3.369 -16.853 1.00 75.31 178 VAL A N 1
ATOM 1318 C CA . VAL A 1 178 ? 14.274 2.254 -15.888 1.00 75.31 178 VAL A CA 1
ATOM 1319 C C . VAL A 1 178 ? 14.783 2.713 -14.518 1.00 75.31 178 VAL A C 1
ATOM 1321 O O . VAL A 1 178 ? 14.145 2.438 -13.503 1.00 75.31 178 VAL A O 1
ATOM 1324 N N . ALA A 1 179 ? 15.877 3.479 -14.471 1.00 75.81 179 ALA A N 1
ATOM 1325 C CA . ALA A 1 179 ? 16.425 4.004 -13.221 1.00 75.81 179 ALA A CA 1
ATOM 1326 C C . ALA A 1 179 ? 15.447 4.956 -12.506 1.00 75.81 179 ALA A C 1
ATOM 1328 O O . ALA A 1 179 ? 15.278 4.876 -11.290 1.00 75.81 179 ALA A O 1
ATOM 1329 N N . THR A 1 180 ? 14.753 5.821 -13.253 1.00 80.81 180 THR A N 1
ATOM 1330 C CA . THR A 1 180 ? 13.734 6.727 -12.692 1.00 80.81 180 THR A CA 1
ATOM 1331 C C . THR A 1 180 ? 12.566 5.945 -12.095 1.00 80.81 180 THR A C 1
ATOM 1333 O O . THR A 1 180 ? 12.117 6.260 -10.992 1.00 80.81 180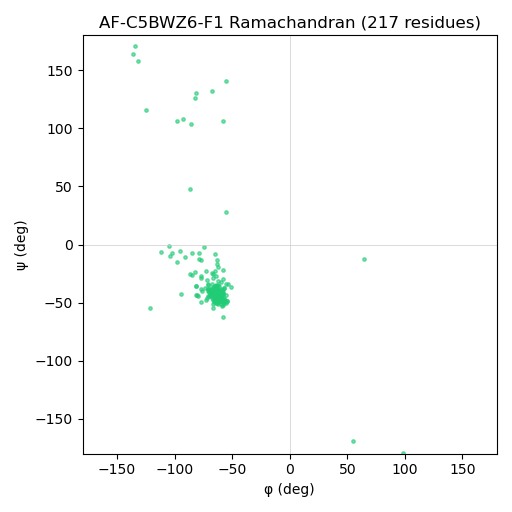 THR A O 1
ATOM 1336 N N . ALA A 1 181 ? 12.104 4.898 -12.784 1.00 75.69 181 ALA A N 1
ATOM 1337 C CA . ALA A 1 181 ? 11.058 4.024 -12.267 1.00 75.69 181 ALA A CA 1
ATOM 1338 C C . ALA A 1 181 ? 11.500 3.311 -10.978 1.00 75.69 181 ALA A C 1
ATOM 1340 O O . ALA A 1 181 ? 10.756 3.316 -10.001 1.00 75.69 181 ALA A O 1
ATOM 1341 N N . ALA A 1 182 ? 12.727 2.782 -10.926 1.00 76.44 182 ALA A N 1
ATOM 1342 C CA . ALA A 1 182 ? 13.264 2.131 -9.730 1.00 76.44 182 ALA A CA 1
ATOM 1343 C C . ALA A 1 182 ? 13.315 3.075 -8.510 1.00 76.44 182 ALA A C 1
ATOM 1345 O O . ALA A 1 182 ? 12.948 2.683 -7.398 1.00 76.44 182 ALA A O 1
ATOM 1346 N N . VAL A 1 183 ? 13.703 4.340 -8.711 1.00 79.81 183 VAL A N 1
ATOM 1347 C CA . VAL A 1 183 ? 13.692 5.358 -7.646 1.00 79.81 183 VAL A CA 1
ATOM 1348 C C . VAL A 1 183 ? 12.266 5.643 -7.172 1.00 79.81 183 VAL A C 1
ATOM 1350 O O . VAL A 1 183 ? 12.014 5.619 -5.968 1.00 79.81 183 VAL A O 1
ATOM 135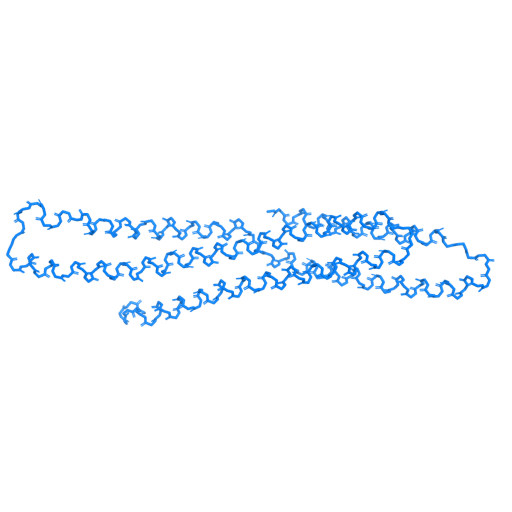3 N N . ALA A 1 184 ? 11.324 5.858 -8.095 1.00 81.31 184 ALA A N 1
ATOM 1354 C CA . ALA A 1 184 ? 9.926 6.124 -7.752 1.00 81.31 184 ALA A CA 1
ATOM 1355 C C . ALA A 1 184 ? 9.293 4.970 -6.953 1.00 81.31 184 ALA A C 1
ATOM 1357 O O . ALA A 1 184 ? 8.631 5.201 -5.939 1.00 81.31 184 ALA A O 1
ATOM 1358 N N . LEU A 1 185 ? 9.564 3.726 -7.359 1.00 77.06 185 LEU A N 1
ATOM 1359 C CA . LEU A 1 185 ? 9.123 2.519 -6.658 1.00 77.06 185 LEU A CA 1
ATOM 1360 C C . LEU A 1 185 ? 9.712 2.420 -5.247 1.00 77.06 185 LEU A C 1
ATOM 1362 O O . LEU A 1 185 ? 8.993 2.119 -4.293 1.00 77.06 185 LEU A O 1
ATOM 1366 N N . THR A 1 186 ? 11.000 2.737 -5.098 1.00 79.50 186 THR A N 1
ATOM 1367 C CA . THR A 1 186 ? 11.673 2.755 -3.792 1.00 79.50 186 THR A CA 1
ATOM 1368 C C . THR A 1 186 ? 11.023 3.773 -2.854 1.00 79.50 186 THR A C 1
ATOM 1370 O O . THR A 1 186 ? 10.738 3.457 -1.700 1.00 79.50 186 THR A O 1
ATOM 1373 N N . THR A 1 187 ? 10.735 4.983 -3.344 1.00 79.31 187 THR A N 1
ATOM 1374 C CA . THR A 1 187 ? 10.040 6.011 -2.557 1.00 79.31 187 THR A CA 1
ATOM 1375 C C . THR A 1 187 ? 8.646 5.551 -2.139 1.00 79.31 187 THR A C 1
ATOM 1377 O O . THR A 1 187 ? 8.301 5.680 -0.967 1.00 79.31 187 THR A O 1
ATOM 1380 N N . ALA A 1 188 ? 7.873 4.956 -3.054 1.00 77.31 188 ALA A N 1
ATOM 1381 C CA . ALA A 1 188 ? 6.541 4.443 -2.745 1.00 77.31 188 ALA A CA 1
ATOM 1382 C C . ALA A 1 188 ? 6.578 3.370 -1.641 1.00 77.31 188 ALA A C 1
ATOM 1384 O O . ALA A 1 188 ? 5.754 3.405 -0.728 1.00 77.31 188 ALA A O 1
ATOM 1385 N N . VAL A 1 189 ? 7.555 2.454 -1.674 1.00 79.31 189 VAL A N 1
ATOM 1386 C CA . VAL A 1 189 ? 7.719 1.442 -0.617 1.00 79.31 189 VAL A CA 1
ATOM 1387 C C . VAL A 1 189 ? 8.103 2.058 0.718 1.00 79.31 189 VAL A C 1
ATOM 1389 O O . VAL A 1 189 ? 7.563 1.641 1.738 1.00 79.31 189 VAL A O 1
ATOM 1392 N N . ILE A 1 190 ? 8.995 3.049 0.745 1.00 81.31 190 ILE A N 1
ATOM 1393 C CA . ILE A 1 190 ? 9.352 3.734 1.996 1.00 81.31 190 ILE A CA 1
ATOM 1394 C C . ILE A 1 190 ? 8.111 4.383 2.620 1.00 81.31 190 ILE A C 1
ATOM 1396 O O . ILE A 1 190 ? 7.896 4.246 3.825 1.00 81.31 190 ILE A O 1
ATOM 1400 N N . THR A 1 191 ? 7.271 5.034 1.811 1.00 79.56 191 THR A N 1
ATOM 1401 C CA . THR A 1 191 ? 6.002 5.605 2.279 1.00 79.56 191 THR A CA 1
ATOM 1402 C C . THR A 1 191 ? 5.067 4.520 2.811 1.00 79.56 191 THR A C 1
ATOM 1404 O O . THR A 1 191 ? 4.591 4.640 3.934 1.00 79.56 191 THR A O 1
ATOM 1407 N N . LEU A 1 192 ? 4.872 3.420 2.075 1.00 80.81 192 LEU A N 1
ATOM 1408 C CA . LEU A 1 192 ? 4.047 2.298 2.534 1.00 80.81 192 LEU A CA 1
ATOM 1409 C C . LEU A 1 192 ? 4.548 1.719 3.864 1.00 80.81 192 LEU A C 1
ATOM 1411 O O . LEU A 1 192 ? 3.762 1.477 4.774 1.00 80.81 192 LEU A O 1
ATOM 1415 N N . GLN A 1 193 ? 5.858 1.497 3.990 1.00 83.75 193 GLN A N 1
ATOM 1416 C CA . GLN A 1 193 ? 6.462 0.978 5.216 1.00 83.75 193 GLN A CA 1
ATOM 1417 C C . GLN A 1 193 ? 6.245 1.916 6.400 1.00 83.75 193 GLN A C 1
ATOM 1419 O O . GLN A 1 193 ? 6.085 1.440 7.521 1.00 83.75 193 GLN A O 1
ATOM 1424 N N . TRP A 1 194 ? 6.265 3.229 6.170 1.00 81.56 194 TRP A N 1
ATOM 1425 C CA . TRP A 1 194 ? 5.989 4.213 7.208 1.00 81.56 194 TRP A CA 1
ATOM 1426 C C . TRP A 1 194 ? 4.535 4.123 7.688 1.00 81.56 194 TRP A C 1
ATOM 1428 O O . TRP A 1 194 ? 4.319 3.956 8.886 1.00 81.56 194 TRP A O 1
ATOM 1438 N N . GLU A 1 195 ? 3.564 4.101 6.771 1.00 80.94 195 GLU A N 1
ATOM 1439 C CA . GLU A 1 195 ? 2.138 3.977 7.119 1.00 80.94 195 GLU A CA 1
ATOM 1440 C C . GLU A 1 195 ? 1.834 2.654 7.837 1.00 80.94 195 GLU A C 1
ATOM 1442 O O . GLU A 1 195 ? 1.195 2.633 8.888 1.00 80.94 195 GLU A O 1
ATOM 1447 N N . LEU A 1 196 ? 2.369 1.534 7.335 1.00 81.38 196 LEU A N 1
ATOM 1448 C CA . LEU A 1 196 ? 2.188 0.226 7.970 1.00 81.38 196 LEU A CA 1
ATOM 1449 C C . LEU A 1 196 ? 2.832 0.157 9.359 1.00 81.38 196 LEU A C 1
ATOM 1451 O O . LEU A 1 196 ? 2.297 -0.503 10.248 1.00 81.38 196 LEU A O 1
ATOM 1455 N N . ARG A 1 197 ? 3.972 0.828 9.571 1.00 84.81 197 ARG A N 1
ATOM 1456 C CA . ARG A 1 197 ? 4.601 0.916 10.897 1.00 84.81 197 ARG A CA 1
ATOM 1457 C C . ARG A 1 197 ? 3.781 1.758 11.859 1.00 84.81 197 ARG A C 1
ATOM 1459 O O . ARG A 1 197 ? 3.704 1.383 13.023 1.00 84.81 197 ARG A O 1
ATOM 1466 N N . ASN A 1 198 ? 3.185 2.853 11.396 1.00 81.75 198 ASN A N 1
ATOM 1467 C CA . ASN A 1 198 ? 2.302 3.667 12.225 1.00 81.75 198 ASN A CA 1
ATOM 1468 C C . ASN A 1 198 ? 1.071 2.860 12.639 1.00 81.75 198 ASN A C 1
ATOM 1470 O O . ASN A 1 198 ? 0.816 2.728 13.832 1.00 81.75 198 ASN A O 1
ATOM 1474 N N . ALA A 1 199 ? 0.399 2.217 11.679 1.00 79.56 199 ALA A N 1
ATOM 1475 C CA . ALA A 1 199 ? -0.741 1.346 11.951 1.00 79.56 199 ALA A CA 1
ATOM 1476 C C . ALA A 1 199 ? -0.379 0.213 12.929 1.00 79.56 199 ALA A C 1
ATOM 1478 O O . ALA A 1 199 ? -1.082 -0.020 13.912 1.00 79.56 199 ALA A O 1
ATOM 1479 N N . ALA A 1 200 ? 0.754 -0.465 12.715 1.00 83.25 200 ALA A N 1
ATOM 1480 C CA . ALA A 1 200 ? 1.235 -1.510 13.619 1.00 83.25 200 ALA A CA 1
ATOM 1481 C C . ALA A 1 200 ? 1.605 -0.969 15.011 1.00 83.25 200 ALA A C 1
ATOM 1483 O O . ALA A 1 200 ? 1.393 -1.655 16.008 1.00 83.25 200 ALA A O 1
ATOM 1484 N N . GLY A 1 201 ? 2.148 0.248 15.084 1.00 84.88 201 GLY A N 1
ATOM 1485 C CA . GLY A 1 201 ? 2.451 0.943 16.331 1.00 84.88 201 GLY A CA 1
ATOM 1486 C C . GLY A 1 201 ? 1.190 1.206 17.145 1.00 84.88 201 GLY A C 1
ATOM 1487 O O . GLY A 1 201 ? 1.139 0.795 18.301 1.00 84.88 201 GLY A O 1
ATOM 1488 N N . THR A 1 202 ? 0.166 1.791 16.519 1.00 83.00 202 THR A N 1
ATOM 1489 C CA . THR A 1 202 ? -1.149 2.044 17.127 1.00 83.00 202 THR A CA 1
ATOM 1490 C C . THR A 1 202 ? -1.795 0.748 17.622 1.00 83.00 202 THR A C 1
ATOM 1492 O O . THR A 1 202 ? -2.205 0.650 18.778 1.00 83.00 202 THR A O 1
ATOM 1495 N N . LEU A 1 203 ? -1.802 -0.305 16.797 1.00 81.12 203 LEU A N 1
ATOM 1496 C CA . LEU A 1 203 ? -2.323 -1.617 17.198 1.00 81.12 203 LEU A CA 1
ATOM 1497 C C . LEU A 1 203 ? -1.515 -2.254 18.340 1.00 81.12 203 LEU A C 1
ATOM 1499 O O . LEU A 1 203 ? -2.086 -2.907 19.211 1.00 81.12 203 LEU A O 1
ATOM 1503 N N . GLY A 1 204 ? -0.194 -2.064 18.364 1.00 84.44 204 GLY A N 1
ATOM 1504 C CA . GLY A 1 204 ? 0.673 -2.566 19.429 1.00 84.44 204 GLY A CA 1
ATOM 1505 C C . GLY A 1 204 ? 0.467 -1.840 20.759 1.00 84.44 204 GLY A C 1
ATOM 1506 O O . GLY A 1 204 ? 0.430 -2.484 21.808 1.00 84.44 204 GLY A O 1
ATOM 1507 N N . THR A 1 205 ? 0.294 -0.515 20.731 1.00 84.50 205 THR A N 1
ATOM 1508 C CA . THR A 1 205 ? -0.052 0.266 21.927 1.00 84.50 205 THR A CA 1
ATOM 1509 C C . THR A 1 205 ? -1.435 -0.098 22.449 1.00 84.50 205 THR A C 1
ATOM 1511 O O . THR A 1 205 ? -1.603 -0.204 23.662 1.00 84.50 205 THR A O 1
ATOM 1514 N N . LEU A 1 206 ? -2.385 -0.382 21.554 1.00 80.38 206 LEU A N 1
ATOM 1515 C CA . LEU A 1 206 ? -3.707 -0.891 21.912 1.00 80.38 206 LEU A CA 1
ATOM 1516 C C . LEU A 1 206 ? -3.646 -2.267 22.566 1.00 80.38 206 LEU A C 1
ATOM 1518 O O . LEU A 1 206 ? -4.213 -2.431 23.639 1.00 80.38 206 LEU A O 1
ATOM 1522 N N . ASP A 1 207 ? -2.944 -3.247 21.985 1.00 81.00 207 ASP A N 1
ATOM 1523 C CA . ASP A 1 207 ? -2.818 -4.585 22.593 1.00 81.00 207 ASP A CA 1
ATOM 1524 C C . ASP A 1 207 ? -2.181 -4.501 23.986 1.00 81.00 207 ASP A C 1
ATOM 1526 O O . ASP A 1 207 ? -2.682 -5.108 24.932 1.00 81.00 207 ASP A O 1
ATOM 1530 N N . ALA A 1 208 ? -1.125 -3.696 24.147 1.00 80.94 208 ALA A N 1
ATOM 1531 C CA . ALA A 1 208 ? -0.503 -3.471 25.450 1.00 80.94 208 ALA A CA 1
ATOM 1532 C C . ALA A 1 208 ? -1.473 -2.799 26.438 1.00 80.94 208 ALA A C 1
ATOM 1534 O O . ALA A 1 208 ? -1.636 -3.272 27.562 1.00 80.94 208 ALA A O 1
ATOM 1535 N N . GLY A 1 209 ? -2.167 -1.745 26.002 1.00 78.31 209 GLY A N 1
ATOM 1536 C CA . GLY A 1 209 ? -3.147 -1.024 26.809 1.00 78.31 209 GLY A CA 1
ATOM 1537 C C . GLY A 1 209 ? -4.306 -1.912 27.251 1.00 78.31 209 GLY A C 1
ATOM 1538 O O . GLY A 1 209 ? -4.626 -1.949 28.437 1.00 78.31 209 GLY A O 1
ATOM 1539 N N . VAL A 1 210 ? -4.890 -2.688 26.337 1.00 74.06 210 VAL A N 1
ATOM 1540 C CA . VAL A 1 210 ? -5.957 -3.657 26.628 1.00 74.06 210 VAL A CA 1
ATOM 1541 C C . VAL A 1 210 ? -5.460 -4.718 27.600 1.00 74.06 210 VAL A C 1
ATOM 1543 O O . VAL A 1 210 ? -6.119 -4.980 28.604 1.00 74.06 210 VAL A O 1
ATOM 1546 N N . ARG A 1 211 ? -4.276 -5.294 27.363 1.00 75.00 211 ARG A N 1
ATOM 1547 C CA . ARG A 1 211 ? -3.701 -6.297 28.267 1.00 75.00 211 ARG A CA 1
ATOM 1548 C C . ARG A 1 211 ? -3.449 -5.754 29.656 1.00 75.00 211 ARG A C 1
ATOM 1550 O O . ARG A 1 211 ? -3.684 -6.492 30.602 1.00 75.00 211 ARG A O 1
ATOM 1557 N N . ASP A 1 212 ? -2.980 -4.521 29.800 1.00 77.31 212 ASP A N 1
ATOM 1558 C CA . ASP A 1 212 ? -2.625 -3.959 31.103 1.00 77.31 212 ASP A CA 1
ATOM 1559 C C . ASP A 1 212 ? -3.839 -3.426 31.868 1.00 77.31 212 ASP A C 1
ATOM 1561 O O . ASP A 1 212 ? -3.909 -3.601 33.088 1.00 77.31 212 ASP A O 1
ATOM 1565 N N . SER A 1 213 ? -4.819 -2.857 31.163 1.00 67.44 213 SER A N 1
ATOM 1566 C CA . SER A 1 213 ? -6.050 -2.305 31.744 1.00 67.44 213 SER A CA 1
ATOM 1567 C C . SER A 1 213 ? -7.123 -3.357 32.029 1.00 67.44 213 SER A C 1
ATOM 1569 O O . SER A 1 213 ? -7.955 -3.151 32.915 1.00 67.44 213 SER A O 1
ATOM 1571 N N . TRP A 1 214 ? -7.105 -4.511 31.347 1.00 64.56 214 TRP A N 1
ATOM 1572 C CA . TRP A 1 214 ? -8.127 -5.529 31.573 1.00 64.56 214 TRP A CA 1
ATOM 1573 C C . TRP A 1 214 ? -8.024 -6.152 32.971 1.00 64.56 214 TRP A C 1
ATOM 1575 O O . TRP A 1 214 ? -6.930 -6.581 33.379 1.00 64.56 214 TRP A O 1
ATOM 1585 N N . PRO A 1 215 ? -9.154 -6.266 33.698 1.00 60.75 215 PRO A N 1
ATOM 1586 C CA . PRO A 1 215 ? -9.194 -6.923 34.995 1.00 60.75 215 PRO A CA 1
ATOM 1587 C C . PRO A 1 215 ? -8.654 -8.353 34.918 1.00 60.75 215 PRO A C 1
ATOM 1589 O O . PRO A 1 215 ? -8.962 -9.088 33.984 1.00 60.75 215 PRO A O 1
ATOM 1592 N N . GLN A 1 216 ? -7.898 -8.788 35.931 1.00 61.34 216 GLN A N 1
ATOM 1593 C CA . GLN A 1 216 ? -7.265 -10.118 35.939 1.00 61.34 216 GLN A CA 1
ATOM 1594 C C . GLN A 1 216 ? -8.246 -11.289 35.790 1.00 61.34 216 GLN A C 1
ATOM 1596 O O . GLN A 1 216 ? -7.836 -12.366 35.381 1.00 61.34 216 GLN A O 1
ATOM 1601 N N . PHE A 1 217 ? -9.527 -11.100 36.114 1.00 55.47 217 PHE A N 1
ATOM 1602 C CA . PHE A 1 217 ? -10.545 -12.140 35.952 1.00 55.47 217 PHE A CA 1
ATOM 1603 C C . PHE A 1 217 ? -11.010 -12.327 34.499 1.00 55.47 217 PHE A C 1
ATOM 1605 O O . PHE A 1 217 ? -11.709 -13.295 34.215 1.00 55.47 217 PHE A O 1
ATOM 1612 N N . ALA A 1 218 ? -10.677 -11.390 33.611 1.00 48.84 218 ALA A N 1
ATOM 1613 C CA . ALA A 1 218 ? -11.033 -11.414 32.198 1.00 48.84 218 ALA A CA 1
ATOM 1614 C C . ALA A 1 218 ? -9.839 -11.776 31.287 1.00 48.84 218 ALA A C 1
ATOM 1616 O O . ALA A 1 218 ? -10.017 -11.852 30.073 1.00 48.84 218 ALA A O 1
ATOM 1617 N N . ARG A 1 219 ? -8.644 -11.986 31.863 1.00 53.38 219 ARG A N 1
ATOM 1618 C CA . ARG A 1 219 ? -7.438 -12.467 31.167 1.00 53.38 219 ARG A CA 1
ATOM 1619 C C . ARG A 1 219 ? -7.371 -13.991 31.133 1.00 53.38 219 ARG A C 1
ATOM 1621 O O . ARG A 1 219 ? -7.813 -14.621 32.120 1.00 53.38 219 ARG A O 1
#

Radius of gyration: 29.65 Å; Cα contacts (8 Å, |Δi|>4): 143; chains: 1; bounding box: 77×20×90 Å

Organism: Beutenbergia cavernae (strain ATCC BAA-8 / DSM 12333 / CCUG 43141 / JCM 11478 / NBRC 16432 / NCIMB 13614 / HKI 0122) (NCBI:txid471853)

Secondary structure (DSSP, 8-state):
--HHHHHHHHHHHHHHHHHHHHHHHHT----STHHHHHHHHHHHHHHHHHHHHHHHHHHHHHHHHHS--HHHHHHHHHHHIIIIIHHHHHHHHHHHS-GGGTTS---SHHHHHHHHHHHHHHHHHHHHIIIIIIHHHHHHHHHHHHHHHHHHHHHHHHHHHHHHHHH--SHHHHHHHHHHHHHHHHHHHHHHHHHHHHHHHHHHHHHHHHHHHS-GGG-